Protein AF-A0A816GU59-F1 (afdb_monomer)

Radius of gyration: 26.4 Å; Cα contacts (8 Å, |Δi|>4): 309; chains: 1; bounding box: 48×64×84 Å

Organism: Adineta ricciae (NCBI:txid249248)

pLDDT: mean 78.31, std 25.57, range [25.22, 98.75]

Structure (mmCIF, N/CA/C/O backbone):
data_AF-A0A816GU59-F1
#
_entry.id   AF-A0A816GU59-F1
#
loop_
_atom_site.group_PDB
_atom_site.id
_atom_site.type_symbol
_atom_site.label_atom_id
_atom_site.label_alt_id
_atom_site.label_comp_id
_atom_site.label_asym_id
_atom_site.label_entity_id
_atom_site.label_seq_id
_atom_site.pdbx_PDB_ins_code
_atom_site.Cartn_x
_atom_site.Cartn_y
_atom_site.Cartn_z
_atom_site.occupancy
_atom_site.B_iso_or_equiv
_atom_site.auth_seq_id
_atom_site.auth_comp_id
_atom_site.auth_asym_id
_atom_site.auth_atom_id
_atom_site.pdbx_PDB_model_num
ATOM 1 N N . MET A 1 1 ? -8.719 -20.274 3.402 1.00 58.97 1 MET A N 1
ATOM 2 C CA . MET A 1 1 ? -9.012 -18.895 3.843 1.00 58.97 1 MET A CA 1
ATOM 3 C C . MET A 1 1 ? -8.456 -17.976 2.769 1.00 58.97 1 MET A C 1
ATOM 5 O O . MET A 1 1 ? -7.306 -18.178 2.396 1.00 58.97 1 MET A O 1
ATOM 9 N N . VAL A 1 2 ? -9.263 -17.084 2.196 1.00 72.81 2 VAL A N 1
ATOM 10 C CA . VAL A 1 2 ? -8.775 -16.131 1.183 1.00 72.81 2 VAL A CA 1
ATOM 11 C C . VAL A 1 2 ? -7.938 -15.077 1.906 1.00 72.81 2 VAL A C 1
ATOM 13 O O . VAL A 1 2 ? -8.382 -14.544 2.920 1.00 72.81 2 VAL A O 1
ATOM 16 N N . LYS A 1 3 ? -6.714 -14.825 1.438 1.00 92.00 3 LYS A N 1
ATOM 17 C CA . LYS A 1 3 ? -5.866 -13.754 1.974 1.00 92.00 3 LYS A CA 1
ATOM 18 C C . LYS A 1 3 ? -6.385 -12.418 1.450 1.00 92.00 3 LYS A C 1
ATOM 20 O O . LYS A 1 3 ? -6.606 -12.307 0.249 1.00 92.00 3 LYS A O 1
ATOM 25 N N . LEU A 1 4 ? -6.553 -11.429 2.325 1.00 96.56 4 LEU A N 1
ATOM 26 C CA . LEU A 1 4 ? -7.062 -10.100 1.984 1.00 96.56 4 LEU A CA 1
ATOM 27 C C . LEU A 1 4 ? -6.080 -9.021 2.447 1.00 96.56 4 LEU A C 1
ATOM 29 O O . LEU A 1 4 ? -5.614 -9.049 3.586 1.00 96.56 4 LEU A O 1
ATOM 33 N N . ILE A 1 5 ? -5.798 -8.058 1.574 1.00 98.31 5 ILE A N 1
ATOM 34 C CA . ILE A 1 5 ? -5.047 -6.843 1.897 1.00 98.31 5 ILE A CA 1
ATOM 35 C C . ILE A 1 5 ? -5.851 -5.626 1.438 1.00 98.31 5 ILE A C 1
ATOM 37 O O . ILE A 1 5 ? -6.299 -5.554 0.292 1.00 98.31 5 ILE A O 1
ATOM 41 N N . TYR A 1 6 ? -6.005 -4.637 2.319 1.00 98.69 6 TYR A N 1
ATOM 42 C CA . TYR A 1 6 ? -6.569 -3.349 1.935 1.00 98.69 6 TYR A CA 1
ATOM 43 C C . TYR A 1 6 ? -5.491 -2.434 1.358 1.00 98.69 6 TYR A C 1
ATOM 45 O O . TYR A 1 6 ? -4.307 -2.540 1.680 1.00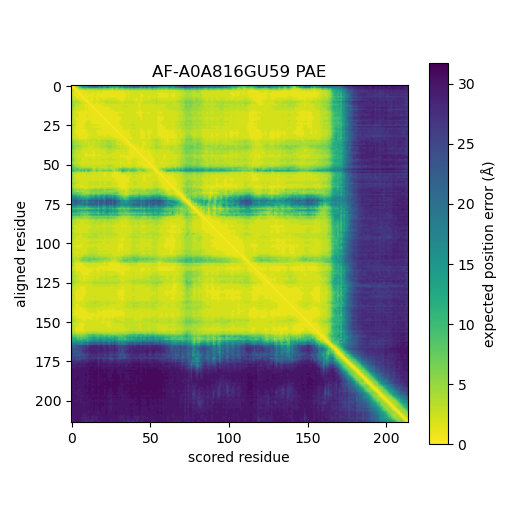 98.69 6 TYR A O 1
ATOM 53 N N . THR A 1 7 ? -5.892 -1.454 0.559 1.00 98.75 7 THR A N 1
ATOM 54 C CA . THR A 1 7 ? -5.028 -0.311 0.241 1.00 98.75 7 THR A CA 1
ATOM 55 C C . THR A 1 7 ? -5.782 0.992 0.445 1.00 98.75 7 THR A C 1
ATOM 57 O O . THR A 1 7 ? -7.000 1.034 0.288 1.00 98.75 7 THR A O 1
ATOM 60 N N . ILE A 1 8 ? -5.067 2.065 0.766 1.00 98.56 8 ILE A N 1
ATOM 61 C CA . ILE A 1 8 ? -5.658 3.389 0.963 1.00 98.56 8 ILE A CA 1
ATOM 62 C C . ILE A 1 8 ? -4.705 4.478 0.481 1.00 98.56 8 ILE A C 1
ATOM 64 O O . ILE A 1 8 ? -3.483 4.360 0.571 1.00 98.56 8 ILE A O 1
ATOM 68 N N . GLY A 1 9 ? -5.280 5.542 -0.059 1.00 98.06 9 GLY A N 1
ATOM 69 C CA . GLY A 1 9 ? -4.575 6.768 -0.382 1.00 98.06 9 GLY A CA 1
ATOM 70 C C . GLY A 1 9 ? -4.959 7.814 0.641 1.00 98.06 9 GLY A C 1
ATOM 71 O O . GLY A 1 9 ? -6.143 8.118 0.759 1.00 98.06 9 GLY A O 1
ATOM 72 N N . HIS A 1 10 ? -4.008 8.379 1.384 1.00 96.56 10 HIS A N 1
ATOM 73 C CA . HIS A 1 10 ? -4.375 9.386 2.382 1.00 96.56 10 HIS A CA 1
ATOM 74 C C . HIS A 1 10 ? -4.923 10.671 1.735 1.00 96.56 10 HIS A C 1
ATOM 76 O O . HIS A 1 10 ? -5.684 11.399 2.369 1.00 96.56 10 HIS A O 1
ATOM 82 N N . SER A 1 11 ? -4.572 10.935 0.465 1.00 95.25 11 SER A N 1
ATOM 83 C CA . SER A 1 11 ? -5.112 12.030 -0.345 1.00 95.25 11 SER A CA 1
ATOM 84 C C . SER A 1 11 ? -5.096 13.351 0.443 1.00 95.25 11 SER A C 1
ATOM 86 O O . SER A 1 11 ? -4.087 13.695 1.070 1.00 95.25 11 SER A O 1
ATOM 88 N N . SER A 1 12 ? -6.215 14.069 0.437 1.00 95.62 12 SER A N 1
ATOM 89 C CA . SER A 1 12 ? -6.489 15.263 1.229 1.00 95.62 12 SER A CA 1
ATOM 90 C C . SER A 1 12 ? -7.390 14.997 2.440 1.00 95.62 12 SER A C 1
ATOM 92 O O . SER A 1 12 ? -8.029 15.936 2.911 1.00 95.62 12 SER A O 1
ATOM 94 N N . HIS A 1 13 ? -7.496 13.755 2.927 1.00 96.56 13 HIS A N 1
ATOM 95 C CA . HIS A 1 13 ? -8.257 13.484 4.148 1.00 96.56 13 HIS A CA 1
ATOM 96 C C . HIS A 1 13 ? -7.682 14.275 5.323 1.00 96.56 13 HIS A C 1
ATOM 98 O O . HIS A 1 13 ? -6.463 14.394 5.467 1.00 96.56 13 HIS A O 1
ATOM 104 N N . ASP A 1 14 ? -8.546 14.780 6.197 1.00 96.44 14 ASP A N 1
ATOM 105 C CA . ASP A 1 14 ? -8.125 15.099 7.555 1.00 96.44 14 ASP A CA 1
ATOM 106 C C . ASP A 1 14 ? -7.834 13.802 8.342 1.00 96.44 14 ASP A C 1
ATOM 108 O O . ASP A 1 14 ? -8.119 12.681 7.902 1.00 96.44 14 ASP A O 1
ATOM 112 N N . PHE A 1 15 ? -7.214 13.946 9.512 1.00 95.75 15 PHE A N 1
ATOM 113 C CA . PHE A 1 15 ? -6.791 12.797 10.310 1.00 95.75 15 PHE A CA 1
ATOM 114 C C . PHE A 1 15 ? -7.966 12.010 10.919 1.00 95.75 15 PHE A C 1
ATOM 116 O O . PHE A 1 15 ? -7.859 10.793 11.078 1.00 95.75 15 PHE A O 1
ATOM 123 N N . GLU A 1 16 ? -9.076 12.670 11.253 1.00 96.25 16 GLU A N 1
ATOM 124 C CA . GLU A 1 16 ? -10.238 12.051 11.905 1.00 96.25 16 GLU A CA 1
ATOM 125 C C . GLU A 1 16 ? -11.023 11.191 10.916 1.00 96.25 16 GLU A C 1
ATOM 127 O O . GLU A 1 16 ? -11.342 10.034 11.207 1.00 96.25 16 GLU A O 1
ATOM 132 N N . THR A 1 17 ? -11.245 11.718 9.712 1.00 97.00 17 THR A N 1
ATOM 133 C CA . THR A 1 17 ? -11.829 11.000 8.582 1.00 97.00 17 THR A CA 1
ATOM 134 C C . THR A 1 17 ? -10.978 9.783 8.245 1.00 97.00 17 THR A C 1
ATOM 136 O O . THR A 1 17 ? -11.492 8.666 8.222 1.00 97.00 17 THR A O 1
ATOM 139 N N . PHE A 1 18 ? -9.663 9.958 8.068 1.00 97.50 18 PHE A N 1
ATOM 140 C CA . PHE A 1 18 ? -8.758 8.843 7.782 1.00 97.50 18 PHE A CA 1
ATOM 141 C C . PHE A 1 18 ? -8.798 7.768 8.878 1.00 97.50 18 PHE A C 1
ATOM 143 O O . PHE A 1 18 ? -8.961 6.587 8.580 1.00 97.50 18 PHE A O 1
ATOM 150 N N . SER A 1 19 ? -8.731 8.168 10.150 1.00 96.94 19 SER A N 1
ATOM 151 C CA . SER A 1 19 ? -8.805 7.235 11.284 1.00 96.94 19 SER A CA 1
ATOM 152 C C . SER A 1 19 ? -10.142 6.492 11.338 1.00 96.94 19 SER A C 1
ATOM 154 O O . SER A 1 19 ? -10.179 5.301 11.649 1.00 96.94 19 SER A O 1
ATOM 156 N N . SER A 1 20 ? -11.241 7.166 10.993 1.00 97.31 20 SER A N 1
ATOM 157 C CA . SER A 1 20 ? -12.573 6.559 10.925 1.00 97.31 20 SER A CA 1
AT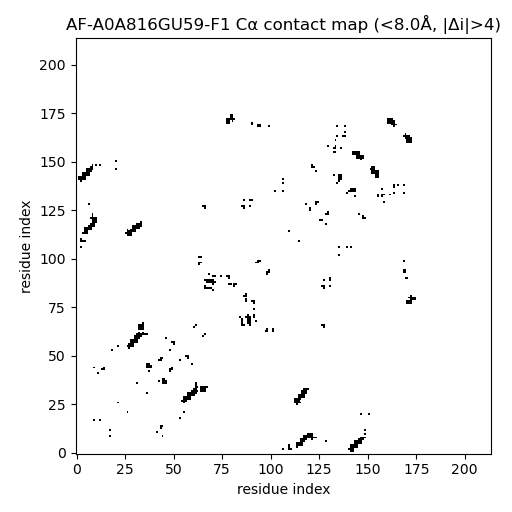OM 158 C C . SER A 1 20 ? -12.675 5.525 9.804 1.00 97.31 20 SER A C 1
ATOM 160 O O . SER A 1 20 ? -13.286 4.477 10.005 1.00 97.31 20 SER A O 1
ATOM 162 N N . LEU A 1 21 ? -12.035 5.770 8.654 1.00 98.00 21 LEU A N 1
ATOM 163 C CA . LEU A 1 21 ? -11.941 4.786 7.571 1.00 98.00 21 LEU A CA 1
ATOM 164 C C . LEU A 1 21 ? -11.165 3.544 8.010 1.00 98.00 21 LEU A C 1
ATOM 166 O O . LEU A 1 21 ? -11.637 2.431 7.803 1.00 98.00 21 LEU A O 1
ATOM 170 N N . LEU A 1 22 ? -10.015 3.719 8.666 1.00 97.94 22 LEU A N 1
ATOM 171 C CA . LEU A 1 22 ? -9.235 2.588 9.178 1.00 97.94 22 LEU A CA 1
ATOM 172 C C . LEU A 1 22 ? -10.025 1.767 10.199 1.00 97.94 22 LEU A C 1
ATOM 174 O O . LEU A 1 22 ? -10.025 0.541 10.135 1.00 97.94 22 LEU A O 1
ATOM 178 N N . LYS A 1 23 ? -10.755 2.437 11.096 1.00 97.62 23 LYS A N 1
ATOM 179 C CA . LYS A 1 23 ? -11.618 1.773 12.076 1.00 97.62 23 LYS A CA 1
ATOM 180 C C . LYS A 1 23 ? -12.779 1.024 11.420 1.00 97.62 23 LYS A C 1
ATOM 182 O O . LYS A 1 23 ? -13.110 -0.065 11.859 1.00 97.62 23 LYS A O 1
ATOM 187 N N . ARG A 1 24 ? -13.398 1.588 10.378 1.00 97.81 24 ARG A N 1
ATOM 188 C CA . ARG A 1 24 ? -14.530 0.970 9.665 1.00 97.81 24 ARG A CA 1
ATOM 189 C C . ARG A 1 24 ? -14.186 -0.396 9.064 1.00 97.81 24 ARG A C 1
ATOM 191 O O . ARG A 1 24 ? -15.075 -1.231 8.949 1.00 97.81 24 ARG A O 1
ATOM 198 N N . TYR A 1 25 ? -12.934 -0.586 8.661 1.00 97.69 25 TYR A N 1
ATOM 199 C CA . TYR A 1 25 ? -12.439 -1.828 8.064 1.00 97.69 25 TYR A CA 1
ATOM 200 C C . TYR A 1 25 ? -11.574 -2.644 9.029 1.00 97.69 25 TYR A C 1
ATOM 202 O O . TYR A 1 25 ? -10.834 -3.514 8.577 1.00 97.69 25 TYR A O 1
ATOM 210 N N . ASP A 1 26 ? -11.642 -2.340 10.331 1.00 97.06 26 ASP A N 1
ATOM 211 C CA . ASP A 1 26 ? -10.898 -3.019 11.396 1.00 97.06 26 ASP A CA 1
ATOM 212 C C . ASP A 1 26 ? -9.398 -3.150 11.087 1.00 97.06 26 ASP A C 1
ATOM 214 O O . ASP A 1 26 ? -8.780 -4.182 11.337 1.00 97.06 26 ASP A O 1
ATOM 218 N N . ILE A 1 27 ? -8.800 -2.107 10.502 1.00 97.94 27 ILE A N 1
ATOM 219 C CA . ILE A 1 27 ? -7.376 -2.105 10.167 1.00 97.94 27 ILE A CA 1
ATOM 220 C C . ILE A 1 27 ? -6.552 -2.096 11.457 1.00 97.94 27 ILE A C 1
ATOM 222 O O . ILE A 1 27 ? -6.634 -1.169 12.261 1.00 97.94 27 ILE A O 1
ATOM 226 N N . GLU A 1 28 ? -5.683 -3.089 11.610 1.00 97.56 28 GLU A N 1
ATOM 227 C CA . GLU A 1 28 ? -4.793 -3.265 12.763 1.00 97.56 28 GLU A CA 1
ATOM 228 C C . GLU A 1 28 ? -3.346 -2.859 12.454 1.00 97.56 28 GLU A C 1
ATOM 230 O O . GLU A 1 28 ? -2.559 -2.591 13.368 1.00 97.56 28 GLU A O 1
ATOM 235 N N . LEU A 1 29 ? -2.976 -2.835 11.168 1.00 97.44 29 LEU A N 1
ATOM 236 C CA . LEU A 1 29 ? -1.624 -2.535 10.702 1.00 97.44 29 LEU A CA 1
ATOM 237 C C . LEU A 1 29 ? -1.635 -1.668 9.437 1.00 97.44 29 LEU A C 1
ATOM 239 O O . LEU A 1 29 ? -2.151 -2.060 8.392 1.00 97.44 29 LEU A O 1
ATOM 243 N N . ILE A 1 30 ? -0.989 -0.510 9.516 1.00 98.19 30 ILE A N 1
ATOM 244 C CA . ILE A 1 30 ? -0.663 0.337 8.372 1.00 98.19 30 ILE A CA 1
ATOM 245 C C . ILE A 1 30 ? 0.740 -0.008 7.901 1.00 98.19 30 ILE A C 1
ATOM 247 O O . ILE A 1 30 ? 1.709 0.128 8.650 1.00 98.19 30 ILE A O 1
ATOM 251 N N . ILE A 1 31 ? 0.847 -0.383 6.633 1.00 98.25 31 ILE A N 1
ATOM 252 C CA . ILE A 1 31 ? 2.111 -0.442 5.915 1.00 98.25 31 ILE A CA 1
ATOM 253 C C . ILE A 1 31 ? 2.222 0.811 5.060 1.00 98.25 31 ILE A C 1
ATOM 255 O O . ILE A 1 31 ? 1.552 0.948 4.035 1.00 98.25 31 ILE A O 1
ATOM 259 N N . ASP A 1 32 ? 3.070 1.742 5.476 1.00 98.19 32 ASP A N 1
ATOM 260 C CA . ASP A 1 32 ? 3.338 2.944 4.704 1.00 98.19 32 ASP A CA 1
ATOM 261 C C . ASP A 1 32 ? 4.330 2.642 3.581 1.00 98.19 32 ASP A C 1
ATOM 263 O O . ASP A 1 32 ? 5.527 2.450 3.814 1.00 98.19 32 ASP A O 1
ATOM 267 N N . ILE A 1 33 ? 3.822 2.618 2.351 1.00 98.25 33 ILE A N 1
ATOM 268 C CA . ILE A 1 33 ? 4.608 2.395 1.137 1.00 98.25 33 ILE A CA 1
ATOM 269 C C . ILE A 1 33 ? 4.988 3.718 0.456 1.00 98.25 33 ILE A C 1
ATOM 271 O O . ILE A 1 33 ? 5.447 3.732 -0.679 1.00 98.25 33 ILE A O 1
ATOM 275 N N . ARG A 1 34 ? 4.854 4.877 1.103 1.00 97.50 34 ARG A N 1
ATOM 276 C CA . ARG A 1 34 ? 5.311 6.145 0.512 1.00 97.50 34 ARG A CA 1
ATOM 277 C C . ARG A 1 34 ? 6.829 6.218 0.546 1.00 97.50 34 ARG A C 1
ATOM 279 O O . ARG A 1 34 ? 7.433 6.211 1.607 1.00 97.50 34 ARG A O 1
ATOM 286 N N . ARG A 1 35 ? 7.474 6.429 -0.605 1.00 95.62 35 ARG A N 1
ATOM 287 C CA . ARG A 1 35 ? 8.932 6.670 -0.655 1.00 95.62 35 ARG A CA 1
ATOM 288 C C . ARG A 1 35 ? 9.358 7.908 0.147 1.00 95.62 35 ARG A C 1
ATOM 290 O O . ARG A 1 35 ? 10.477 7.971 0.642 1.00 95.62 35 ARG A O 1
ATOM 297 N N . SER A 1 36 ? 8.474 8.898 0.266 1.00 95.00 36 SER A N 1
ATOM 298 C CA . SER A 1 36 ? 8.702 10.129 1.027 1.00 95.00 36 SER A CA 1
ATOM 299 C C . SER A 1 36 ? 7.534 10.361 1.992 1.00 95.00 36 SER A C 1
ATOM 301 O O . SER A 1 36 ? 6.566 11.021 1.615 1.00 95.00 36 SER A O 1
ATOM 303 N N . PRO A 1 37 ? 7.592 9.838 3.230 1.00 95.50 37 PRO A N 1
ATOM 304 C CA . PRO A 1 37 ? 6.483 9.885 4.188 1.00 95.50 37 PRO A CA 1
ATOM 305 C C . PRO A 1 37 ? 6.446 11.205 4.986 1.00 95.50 37 PRO A C 1
ATOM 307 O O . PRO A 1 37 ? 6.101 11.231 6.168 1.00 95.50 37 PRO A O 1
ATOM 310 N N . ARG A 1 38 ? 6.869 12.313 4.363 1.00 96.00 38 ARG A N 1
ATOM 311 C CA . ARG A 1 38 ? 6.885 13.659 4.950 1.00 96.00 38 ARG A CA 1
ATOM 312 C C . ARG A 1 38 ? 6.315 14.667 3.957 1.00 96.00 38 ARG A C 1
ATOM 314 O O . ARG A 1 38 ? 6.686 14.667 2.786 1.00 96.00 38 ARG A O 1
ATOM 321 N N . SER A 1 39 ? 5.428 15.529 4.436 1.00 93.88 39 SER A N 1
ATOM 322 C CA . SER A 1 39 ? 4.745 16.565 3.668 1.00 93.88 39 SER A CA 1
ATOM 323 C C . SER A 1 39 ? 4.525 17.803 4.533 1.00 93.88 39 SER A C 1
ATOM 325 O O . SER A 1 39 ? 4.059 17.713 5.667 1.00 93.88 39 SER A O 1
ATOM 327 N N . THR A 1 40 ? 4.828 18.977 3.982 1.00 94.88 40 THR A N 1
ATOM 328 C CA . THR A 1 40 ? 4.462 20.264 4.592 1.00 94.88 40 THR A CA 1
ATOM 329 C C . THR A 1 40 ? 2.976 20.569 4.418 1.00 94.88 40 THR A C 1
ATOM 331 O O . THR A 1 40 ? 2.378 21.194 5.285 1.00 94.88 40 THR A O 1
ATOM 334 N N . ARG A 1 41 ? 2.365 20.093 3.324 1.00 95.19 41 ARG A N 1
ATOM 335 C CA . ARG A 1 41 ? 0.938 20.281 3.018 1.00 95.19 41 ARG A CA 1
ATOM 336 C C . ARG A 1 41 ? 0.030 19.392 3.871 1.00 95.19 41 ARG A C 1
ATOM 338 O O . ARG A 1 41 ? -1.066 19.811 4.219 1.00 95.19 41 ARG A O 1
ATOM 345 N N . TYR A 1 42 ? 0.484 18.181 4.202 1.00 96.12 42 TYR A N 1
ATOM 346 C CA . TYR A 1 42 ? -0.282 17.203 4.983 1.00 96.12 42 TYR A CA 1
ATOM 347 C C . TYR A 1 42 ? 0.522 16.685 6.188 1.00 96.12 42 TYR A C 1
ATOM 349 O O . TYR A 1 42 ? 0.866 15.502 6.247 1.00 96.12 42 TYR A O 1
ATOM 357 N N . PRO A 1 43 ? 0.853 17.560 7.156 1.00 95.88 43 PRO A N 1
ATOM 358 C CA . PRO A 1 43 ? 1.750 17.222 8.260 1.00 95.88 43 PRO A CA 1
ATOM 359 C C . PRO A 1 43 ? 1.173 16.174 9.224 1.00 95.88 43 PRO A C 1
ATOM 361 O O . PRO A 1 43 ? 1.923 15.527 9.952 1.00 95.88 43 PRO A O 1
ATOM 364 N N . HIS A 1 44 ? -0.149 15.970 9.238 1.00 95.31 44 HIS A N 1
ATOM 365 C CA . HIS A 1 44 ? -0.806 14.891 9.988 1.00 95.31 44 HIS A CA 1
ATOM 366 C C . HIS A 1 44 ? -0.490 13.490 9.475 1.00 95.31 44 HIS A C 1
ATOM 368 O O . HIS A 1 44 ? -0.581 12.547 10.253 1.00 95.31 44 HIS A O 1
ATOM 374 N N . PHE A 1 45 ? -0.055 13.363 8.223 1.00 96.94 45 PHE A N 1
ATOM 375 C CA . PHE A 1 45 ? 0.424 12.104 7.658 1.00 96.94 45 PHE A CA 1
ATOM 376 C C . PHE A 1 45 ? 1.951 11.995 7.668 1.00 96.94 45 PHE A C 1
ATOM 378 O O . PHE A 1 45 ? 2.493 11.138 6.974 1.00 96.94 45 PHE A O 1
ATOM 385 N N . ASN A 1 46 ? 2.676 12.843 8.402 1.00 97.38 46 ASN A N 1
ATOM 386 C CA . ASN A 1 46 ? 4.115 12.647 8.570 1.00 97.38 46 ASN A CA 1
ATOM 387 C C . ASN A 1 46 ? 4.379 11.404 9.420 1.00 97.38 46 ASN A C 1
ATOM 389 O O . ASN A 1 46 ? 3.686 11.190 10.413 1.00 97.38 46 ASN A O 1
ATOM 393 N N . ILE A 1 47 ? 5.403 10.634 9.050 1.00 96.38 47 ILE A N 1
ATOM 394 C CA . ILE A 1 47 ? 5.797 9.392 9.734 1.00 96.38 47 ILE A CA 1
ATOM 395 C C . ILE A 1 47 ? 5.824 9.523 11.266 1.00 96.38 47 ILE A C 1
ATOM 397 O O . ILE A 1 47 ? 5.097 8.793 11.927 1.00 96.38 47 ILE A O 1
ATOM 401 N N . ASP A 1 48 ? 6.520 10.524 11.823 1.00 95.25 48 ASP A N 1
ATOM 402 C CA . ASP A 1 48 ? 6.630 10.695 13.286 1.00 95.25 48 ASP A CA 1
ATOM 403 C C . ASP A 1 48 ? 5.266 10.906 13.962 1.00 95.25 48 ASP A C 1
ATOM 405 O O . ASP A 1 48 ? 5.065 10.554 15.124 1.00 95.25 48 ASP A O 1
ATOM 409 N N . ARG A 1 49 ? 4.319 11.531 13.250 1.00 95.12 49 ARG A N 1
ATOM 410 C CA . ARG A 1 49 ? 2.972 11.758 13.769 1.00 95.12 49 ARG A CA 1
ATOM 411 C C . ARG A 1 49 ? 2.141 10.488 13.664 1.00 95.12 49 ARG A C 1
ATOM 413 O O . ARG A 1 49 ? 1.518 10.126 14.652 1.00 95.12 49 ARG A O 1
ATOM 420 N N . LEU A 1 50 ? 2.182 9.794 12.528 1.00 95.12 50 LEU A N 1
ATOM 421 C CA . LEU A 1 50 ? 1.479 8.522 12.350 1.00 95.12 50 LEU A CA 1
ATOM 422 C C . LEU A 1 50 ? 1.930 7.469 13.364 1.00 95.12 50 LEU A C 1
ATOM 424 O O . LEU A 1 50 ? 1.080 6.872 14.015 1.00 95.12 50 LEU A O 1
ATOM 428 N N . GLU A 1 51 ? 3.234 7.316 13.578 1.00 93.88 51 GLU A N 1
ATOM 429 C CA . GLU A 1 51 ? 3.787 6.397 14.584 1.00 93.88 51 GLU A CA 1
ATOM 430 C C . GLU A 1 51 ? 3.297 6.697 16.005 1.00 93.88 51 GLU A C 1
ATOM 432 O O . GLU A 1 51 ? 3.147 5.788 16.817 1.00 93.88 51 GLU A O 1
ATOM 437 N N . ARG A 1 52 ? 3.036 7.972 16.316 1.00 93.00 52 ARG A N 1
ATOM 438 C CA . ARG A 1 52 ? 2.608 8.409 17.650 1.00 93.00 52 ARG A CA 1
ATOM 439 C C . ARG A 1 52 ? 1.100 8.419 17.855 1.00 93.00 52 ARG A C 1
ATOM 441 O O . ARG A 1 52 ? 0.660 8.259 18.990 1.00 93.00 52 ARG A O 1
ATOM 448 N N . THR A 1 53 ? 0.321 8.734 16.821 1.00 90.31 53 THR A N 1
ATOM 449 C CA . THR A 1 53 ? -1.106 9.063 16.972 1.00 90.31 53 THR A CA 1
ATOM 450 C C . THR A 1 53 ? -2.043 8.067 16.314 1.00 90.31 53 THR A C 1
ATOM 452 O O . THR A 1 53 ? -3.245 8.144 16.558 1.00 90.31 53 THR A O 1
ATOM 455 N N . CYS A 1 54 ? -1.550 7.170 15.458 1.00 86.31 54 CYS A N 1
ATOM 456 C CA . CYS A 1 54 ? -2.407 6.160 14.854 1.00 86.31 54 CYS A CA 1
ATOM 457 C C . CYS A 1 54 ? -2.685 5.026 15.849 1.00 86.31 54 CYS A C 1
ATOM 459 O O . CYS A 1 54 ? -1.787 4.574 16.553 1.00 86.31 54 CYS A O 1
ATOM 461 N N . LEU A 1 55 ? -3.945 4.591 15.921 1.00 87.19 55 LEU A N 1
ATOM 462 C CA . LEU A 1 55 ? -4.354 3.458 16.756 1.00 87.19 55 LEU A CA 1
ATOM 463 C C . LEU A 1 55 ? -3.956 2.100 16.148 1.00 87.19 55 LEU A C 1
ATOM 465 O O . LEU A 1 55 ? -3.553 1.220 16.908 1.00 87.19 55 LEU A O 1
ATOM 469 N N . PRO A 1 56 ? -4.006 1.906 14.814 1.00 94.50 56 PRO A N 1
ATOM 470 C CA . PRO A 1 56 ? -3.350 0.772 14.179 1.00 94.50 56 PRO A CA 1
ATOM 471 C C . PRO A 1 56 ? -1.836 0.849 14.364 1.00 94.50 56 PRO A C 1
ATOM 473 O O . PRO A 1 56 ? -1.246 1.934 14.369 1.00 94.50 56 PRO A O 1
ATOM 476 N N . ARG A 1 57 ? -1.187 -0.316 14.433 1.00 95.94 57 ARG A N 1
ATOM 477 C CA . ARG A 1 57 ? 0.274 -0.387 14.357 1.00 95.94 57 ARG A CA 1
ATOM 478 C C . ARG A 1 57 ? 0.732 0.228 13.041 1.00 95.94 57 ARG A C 1
ATOM 480 O O . ARG A 1 57 ? 0.057 0.108 12.022 1.00 95.94 57 ARG A O 1
ATOM 487 N N . TYR A 1 58 ? 1.901 0.843 13.052 1.00 96.81 58 TYR A N 1
ATOM 488 C CA . TYR A 1 58 ? 2.471 1.477 11.876 1.00 96.81 58 TYR A CA 1
ATOM 489 C C . TYR A 1 58 ? 3.814 0.832 11.536 1.00 96.81 58 TYR A C 1
ATOM 491 O O . TYR A 1 58 ? 4.649 0.615 12.414 1.00 96.81 58 TYR A O 1
ATOM 499 N N . SER A 1 59 ? 4.025 0.528 10.257 1.00 96.25 59 SER A N 1
ATOM 500 C CA . SER A 1 59 ? 5.297 0.056 9.720 1.00 96.25 59 SER A CA 1
ATOM 501 C C . SER A 1 59 ? 5.635 0.825 8.453 1.00 96.25 59 SER A C 1
ATOM 503 O O . SER A 1 59 ? 4.856 0.862 7.500 1.00 96.25 59 SER A O 1
ATOM 505 N N . PHE A 1 60 ? 6.818 1.427 8.427 1.00 97.56 60 PHE A N 1
ATOM 506 C CA . PHE A 1 60 ? 7.331 2.079 7.235 1.00 97.56 60 PHE A CA 1
ATOM 507 C C . PHE A 1 60 ? 8.035 1.069 6.324 1.00 97.56 60 PHE A C 1
ATOM 509 O O . PHE A 1 60 ? 9.011 0.440 6.722 1.00 97.56 60 PHE A O 1
ATOM 516 N N . GLN A 1 61 ? 7.558 0.946 5.085 1.00 97.81 61 GLN A N 1
ATOM 517 C CA . GLN A 1 61 ? 8.133 0.086 4.041 1.00 97.81 61 GLN A CA 1
ATOM 518 C C . GLN A 1 61 ? 8.436 0.854 2.749 1.00 97.81 61 GLN A C 1
ATOM 520 O O . GLN A 1 61 ? 8.804 0.261 1.733 1.00 97.81 61 GLN A O 1
ATOM 525 N N . GLY A 1 62 ? 8.331 2.185 2.766 1.00 96.75 62 GLY A N 1
ATOM 526 C CA . GLY A 1 62 ? 8.590 3.043 1.610 1.00 96.75 62 GLY A CA 1
ATOM 527 C C . GLY A 1 62 ? 10.004 2.913 1.043 1.00 96.75 62 GLY A C 1
ATOM 528 O O . GLY A 1 62 ? 10.230 3.224 -0.133 1.00 96.75 62 GLY A O 1
ATOM 529 N N . ASP A 1 63 ? 10.956 2.400 1.830 1.00 96.38 63 ASP A N 1
ATOM 530 C CA . ASP A 1 63 ? 12.305 2.167 1.336 1.00 96.38 63 ASP A CA 1
ATOM 531 C C . ASP A 1 63 ? 12.365 1.099 0.245 1.00 96.38 63 ASP A C 1
ATOM 533 O O . ASP A 1 63 ? 12.949 1.315 -0.826 1.00 96.38 63 ASP A O 1
ATOM 537 N N . ILE A 1 64 ? 11.666 -0.008 0.467 1.00 97.19 64 ILE A N 1
ATOM 538 C CA . ILE A 1 64 ? 11.655 -1.159 -0.433 1.00 97.19 64 ILE A CA 1
ATOM 539 C C . ILE A 1 64 ? 10.424 -1.113 -1.334 1.00 97.19 64 ILE A C 1
ATOM 541 O O . ILE A 1 64 ? 10.565 -1.187 -2.549 1.00 97.19 64 ILE A O 1
ATOM 545 N N . LEU A 1 65 ? 9.238 -0.902 -0.771 1.00 97.44 65 LEU A N 1
ATOM 546 C CA . LEU A 1 65 ? 7.966 -1.014 -1.486 1.00 97.44 65 LEU A CA 1
ATOM 547 C C . LEU A 1 65 ? 7.478 0.296 -2.105 1.00 97.44 65 LEU A C 1
ATOM 549 O O . LEU A 1 65 ? 6.501 0.287 -2.850 1.00 97.44 65 LEU A O 1
ATOM 553 N N . GLY A 1 66 ? 8.142 1.423 -1.834 1.00 95.00 66 GLY A N 1
ATOM 554 C CA . GLY A 1 66 ? 7.631 2.714 -2.282 1.00 95.00 66 GLY A CA 1
ATOM 555 C C . GLY A 1 66 ? 7.868 3.069 -3.739 1.00 95.00 66 GLY A C 1
ATOM 556 O O . GLY A 1 66 ? 8.812 2.583 -4.363 1.00 95.00 66 GLY A O 1
ATOM 557 N N . GLY A 1 67 ? 6.992 3.930 -4.266 1.00 90.94 67 GLY A N 1
ATOM 558 C CA . GLY A 1 67 ? 7.056 4.475 -5.626 1.00 90.94 67 GLY A CA 1
ATOM 559 C C . GLY A 1 67 ? 8.202 5.471 -5.862 1.00 90.94 67 GLY A C 1
ATOM 560 O O . GLY A 1 67 ? 9.196 5.487 -5.133 1.00 90.94 67 GLY A O 1
ATOM 561 N N . ARG A 1 68 ? 8.049 6.332 -6.883 1.00 88.62 68 ARG A N 1
ATOM 562 C CA . ARG A 1 68 ? 9.024 7.383 -7.262 1.00 88.62 68 ARG A CA 1
ATOM 563 C C . ARG A 1 68 ? 10.436 6.823 -7.460 1.00 88.62 68 ARG A C 1
ATOM 565 O O . ARG A 1 68 ? 11.414 7.283 -6.860 1.00 88.62 68 ARG A O 1
ATOM 572 N N . ARG A 1 69 ? 10.523 5.758 -8.256 1.00 91.31 69 ARG A N 1
ATOM 573 C CA . ARG A 1 69 ? 11.777 5.075 -8.587 1.00 91.31 69 ARG A CA 1
ATOM 574 C C . ARG A 1 69 ? 12.429 5.731 -9.797 1.00 91.31 69 ARG A C 1
ATOM 576 O O . ARG A 1 69 ? 11.812 6.503 -10.518 1.00 91.31 69 ARG A O 1
ATOM 583 N N . ARG A 1 70 ? 13.712 5.441 -10.004 1.00 84.50 70 ARG A N 1
ATOM 584 C CA . ARG A 1 70 ? 14.449 5.885 -11.192 1.00 84.50 70 ARG A CA 1
ATOM 585 C C . ARG A 1 70 ? 14.578 4.711 -12.149 1.00 84.50 70 ARG A C 1
ATOM 587 O O . ARG A 1 70 ? 14.983 3.635 -11.710 1.00 84.50 70 ARG A O 1
ATOM 594 N N . ARG A 1 71 ? 14.278 4.944 -13.431 1.00 75.94 71 ARG A N 1
ATOM 595 C CA . ARG A 1 71 ? 14.463 3.953 -14.501 1.00 75.94 71 ARG A CA 1
ATOM 596 C C . ARG A 1 71 ? 15.871 3.371 -14.475 1.00 75.94 71 ARG A C 1
ATOM 598 O O . ARG A 1 71 ? 16.849 4.095 -14.244 1.00 75.94 71 ARG A O 1
ATOM 605 N N . ARG A 1 72 ? 15.982 2.075 -14.764 1.00 69.38 72 ARG A N 1
ATOM 606 C CA . ARG A 1 72 ? 17.274 1.388 -14.850 1.00 69.38 72 ARG A CA 1
ATOM 607 C C . ARG A 1 72 ? 17.527 0.960 -16.286 1.00 69.38 72 ARG A C 1
ATOM 609 O O . ARG A 1 72 ? 16.985 -0.030 -16.748 1.00 69.38 72 ARG A O 1
ATOM 616 N N . LYS A 1 73 ? 18.474 1.631 -16.948 1.00 64.50 73 LYS A N 1
ATOM 617 C CA . LYS A 1 73 ? 18.918 1.283 -18.314 1.00 64.50 73 LYS A CA 1
ATOM 618 C C . LYS A 1 73 ? 19.391 -0.174 -18.468 1.00 64.50 73 LYS A C 1
ATOM 620 O O . LYS A 1 73 ? 19.491 -0.666 -19.580 1.00 64.50 73 LYS A O 1
ATOM 625 N N . SER A 1 74 ? 19.717 -0.853 -17.366 1.00 59.59 74 SER A N 1
ATOM 626 C CA . SER A 1 74 ? 20.230 -2.225 -17.359 1.00 59.59 74 SER A CA 1
ATOM 627 C C . SER A 1 74 ? 19.179 -3.309 -17.625 1.00 59.59 74 SER A C 1
ATOM 629 O O . SER A 1 74 ? 19.566 -4.469 -17.705 1.00 59.59 74 SER A O 1
ATOM 631 N N . LEU A 1 75 ? 17.884 -2.978 -17.690 1.00 61.38 75 LEU A N 1
ATOM 632 C CA . LEU A 1 75 ? 16.808 -3.957 -17.914 1.00 61.38 75 LEU A CA 1
ATOM 633 C C . LEU A 1 75 ? 16.346 -4.047 -19.381 1.00 61.38 75 LEU A C 1
ATOM 635 O O . LEU A 1 75 ? 15.465 -4.849 -19.678 1.00 61.38 75 LEU A O 1
ATOM 639 N N . GLY A 1 76 ? 16.987 -3.308 -20.296 1.00 63.91 76 GLY A N 1
ATOM 640 C CA . GLY A 1 76 ? 16.604 -3.288 -21.711 1.00 63.91 76 GLY A CA 1
ATOM 641 C C . GLY A 1 76 ? 15.169 -2.793 -21.892 1.00 63.91 76 GLY A C 1
ATOM 642 O O . GLY A 1 76 ? 14.741 -1.913 -21.150 1.00 63.91 76 GLY A O 1
ATOM 643 N N . ASP A 1 77 ? 14.441 -3.403 -22.826 1.00 68.56 77 ASP A N 1
ATOM 644 C CA . ASP A 1 77 ? 13.070 -3.016 -23.201 1.00 68.56 77 ASP A CA 1
ATOM 645 C C . ASP A 1 77 ? 11.993 -3.653 -22.286 1.00 68.56 77 ASP A C 1
ATOM 647 O O . ASP A 1 77 ? 10.796 -3.669 -22.592 1.00 68.56 77 ASP A O 1
ATOM 651 N N . LEU A 1 78 ? 12.401 -4.239 -21.151 1.00 70.31 78 LEU A N 1
ATOM 652 C CA . LEU A 1 78 ? 11.475 -4.814 -20.174 1.00 70.31 78 LEU A CA 1
ATOM 653 C C . LEU A 1 78 ? 10.578 -3.701 -19.606 1.00 70.31 78 LEU A C 1
ATOM 655 O O . LEU A 1 78 ? 11.071 -2.662 -19.186 1.00 70.31 78 LEU A O 1
ATOM 659 N N . ASN A 1 79 ? 9.263 -3.935 -19.551 1.00 73.75 79 ASN A N 1
ATOM 660 C CA . ASN A 1 79 ? 8.247 -2.963 -19.120 1.00 73.75 79 ASN A CA 1
ATOM 661 C C . ASN A 1 79 ? 8.044 -1.738 -20.046 1.00 73.75 79 ASN A C 1
ATOM 663 O O . ASN A 1 79 ? 7.313 -0.823 -19.661 1.00 73.75 79 ASN A O 1
ATOM 667 N N . ASP A 1 80 ? 8.614 -1.682 -21.258 1.00 73.44 80 ASP A N 1
ATOM 668 C CA . ASP A 1 80 ? 8.444 -0.525 -22.167 1.00 73.44 80 ASP A CA 1
ATOM 669 C C . ASP A 1 80 ? 6.994 -0.277 -22.614 1.00 73.44 80 ASP A C 1
ATOM 671 O O . ASP A 1 80 ? 6.641 0.842 -22.985 1.00 73.44 80 ASP A O 1
ATOM 675 N N . GLY A 1 81 ? 6.116 -1.279 -22.515 1.00 69.19 81 GLY A N 1
ATOM 676 C CA . GLY A 1 81 ? 4.681 -1.081 -22.721 1.00 69.19 81 GLY A CA 1
ATOM 677 C C . GLY A 1 81 ? 3.988 -0.242 -21.632 1.00 69.19 81 GLY A C 1
ATOM 678 O O . GLY A 1 81 ? 2.849 0.180 -21.830 1.00 69.19 81 GLY A O 1
ATOM 679 N N . LEU A 1 82 ? 4.656 0.048 -20.504 1.00 76.25 82 LEU A N 1
ATOM 680 C CA . LEU A 1 82 ? 4.224 1.073 -19.550 1.00 76.25 82 LEU A CA 1
ATOM 681 C C . LEU A 1 82 ? 4.665 2.454 -20.049 1.00 76.25 82 LEU A C 1
ATOM 683 O O . LEU A 1 82 ? 5.828 2.841 -19.918 1.00 76.25 82 LEU A O 1
ATOM 687 N N . ILE A 1 83 ? 3.705 3.204 -20.593 1.00 74.44 83 ILE A N 1
ATOM 688 C CA . ILE A 1 83 ? 3.926 4.562 -21.115 1.00 74.44 83 ILE A CA 1
ATOM 689 C C . ILE A 1 83 ? 4.263 5.540 -19.978 1.00 74.44 83 ILE A C 1
ATOM 691 O O . ILE A 1 83 ? 5.100 6.427 -20.149 1.00 74.44 83 ILE A O 1
ATOM 695 N N . ASP A 1 84 ? 3.643 5.365 -18.807 1.00 86.00 84 ASP A N 1
ATOM 696 C CA . ASP A 1 84 ? 3.935 6.179 -17.629 1.00 86.00 84 ASP A CA 1
ATOM 697 C C . ASP A 1 84 ? 5.332 5.862 -17.072 1.00 86.00 84 ASP A C 1
ATOM 699 O O . ASP A 1 84 ? 5.653 4.721 -16.722 1.00 86.00 84 ASP A O 1
ATOM 703 N N . SER A 1 85 ? 6.179 6.889 -16.984 1.00 85.38 85 SER A N 1
ATOM 704 C CA . SER A 1 85 ? 7.580 6.728 -16.594 1.00 85.38 85 SER A CA 1
ATOM 705 C C . SER A 1 85 ? 7.770 6.323 -15.133 1.00 85.38 85 SER A C 1
ATOM 707 O O . SER A 1 85 ? 8.741 5.625 -14.826 1.00 85.38 85 SER A O 1
ATOM 709 N N . ASP A 1 86 ? 6.876 6.752 -14.239 1.00 87.38 86 ASP A N 1
ATOM 710 C CA . ASP A 1 86 ? 6.963 6.454 -12.809 1.00 87.38 86 ASP A CA 1
ATOM 711 C C . ASP A 1 86 ? 6.534 5.010 -12.535 1.00 87.38 86 ASP A C 1
ATOM 713 O O . ASP A 1 86 ? 7.214 4.298 -11.785 1.00 87.38 86 ASP A O 1
ATOM 717 N N . LEU A 1 87 ? 5.458 4.552 -13.181 1.00 88.69 87 LEU A N 1
ATOM 718 C CA . LEU A 1 87 ? 5.018 3.158 -13.143 1.00 88.69 87 LEU A CA 1
ATOM 719 C C . LEU A 1 87 ? 6.050 2.233 -13.783 1.00 88.69 87 LEU A C 1
ATOM 721 O O . LEU A 1 87 ? 6.374 1.203 -13.196 1.00 88.69 87 LEU A O 1
ATOM 725 N N . HIS A 1 88 ? 6.637 2.614 -14.919 1.00 87.38 88 HIS A N 1
ATOM 726 C CA . HIS A 1 88 ? 7.728 1.847 -15.518 1.00 87.38 88 HIS A CA 1
ATOM 727 C C . HIS A 1 88 ? 8.905 1.716 -14.542 1.00 87.38 88 HIS A C 1
ATOM 729 O O . HIS A 1 88 ? 9.361 0.611 -14.250 1.00 87.38 88 HIS A O 1
ATOM 735 N N . ALA A 1 89 ? 9.406 2.829 -13.998 1.00 90.19 89 ALA A N 1
ATOM 736 C CA . ALA A 1 89 ? 10.535 2.783 -13.071 1.00 90.19 89 ALA A CA 1
ATOM 737 C C . ALA A 1 89 ? 10.223 1.965 -11.804 1.00 90.19 89 ALA A C 1
ATOM 739 O O . ALA A 1 89 ? 11.123 1.376 -11.198 1.00 90.19 89 ALA A O 1
ATOM 740 N N . TYR A 1 90 ? 8.959 1.939 -11.379 1.00 92.31 90 TYR A N 1
ATOM 741 C CA . TYR A 1 90 ? 8.507 1.082 -10.293 1.00 92.31 90 TYR A CA 1
ATOM 742 C C . TYR A 1 90 ? 8.503 -0.400 -10.695 1.00 92.31 90 TYR A C 1
ATOM 744 O O . TYR A 1 90 ? 9.049 -1.209 -9.950 1.00 92.31 90 TYR A O 1
ATOM 752 N N . ALA A 1 91 ? 8.000 -0.750 -11.881 1.00 89.94 91 ALA A N 1
ATOM 753 C CA . ALA A 1 91 ? 8.027 -2.112 -12.424 1.00 89.94 91 ALA A CA 1
ATOM 754 C C . ALA A 1 91 ? 9.454 -2.687 -12.529 1.00 89.94 91 ALA A C 1
ATOM 756 O O . ALA A 1 91 ? 9.696 -3.840 -12.155 1.00 89.94 91 ALA A O 1
ATOM 757 N N . ASP A 1 92 ? 10.427 -1.868 -12.939 1.00 88.88 92 ASP A N 1
ATOM 758 C CA . ASP A 1 92 ? 11.857 -2.211 -12.917 1.00 88.88 92 ASP A CA 1
ATOM 759 C C . ASP A 1 92 ? 12.353 -2.544 -11.507 1.00 88.88 92 ASP A C 1
ATOM 761 O O . ASP A 1 92 ? 13.153 -3.459 -11.288 1.00 88.88 92 ASP A O 1
ATOM 765 N N . HIS A 1 93 ? 11.910 -1.761 -10.525 1.00 91.56 93 HIS A N 1
ATOM 766 C CA . HIS A 1 93 ? 12.291 -1.936 -9.128 1.00 91.56 93 HIS A CA 1
ATOM 767 C C . HIS A 1 93 ? 11.662 -3.193 -8.515 1.00 91.56 93 HIS A C 1
ATOM 769 O O . HIS A 1 93 ? 12.321 -3.862 -7.716 1.00 91.56 93 HIS A O 1
ATOM 775 N N . MET A 1 94 ? 10.456 -3.574 -8.944 1.00 91.62 94 MET A N 1
ATOM 776 C CA . MET A 1 94 ? 9.786 -4.813 -8.525 1.00 91.62 94 MET A CA 1
ATOM 777 C C . MET A 1 94 ? 10.576 -6.084 -8.886 1.00 91.62 94 MET A C 1
ATOM 779 O O . MET A 1 94 ? 10.421 -7.110 -8.227 1.00 91.62 94 MET A O 1
ATOM 783 N N . GLN A 1 95 ? 11.481 -6.013 -9.871 1.00 86.69 95 GLN A N 1
ATOM 784 C CA . GLN A 1 95 ? 12.361 -7.128 -10.256 1.00 86.69 95 GLN A CA 1
ATOM 785 C C . GLN A 1 95 ? 13.435 -7.454 -9.207 1.00 86.69 95 GLN A C 1
ATOM 787 O O . GLN A 1 95 ? 14.142 -8.458 -9.317 1.00 86.69 95 GLN A O 1
ATOM 792 N N . ARG A 1 96 ? 13.638 -6.585 -8.211 1.00 90.25 96 ARG A N 1
ATOM 793 C CA . ARG A 1 96 ? 14.701 -6.764 -7.219 1.00 90.25 96 ARG A CA 1
ATOM 794 C C . ARG A 1 96 ? 14.318 -7.839 -6.208 1.00 90.25 96 ARG A C 1
ATOM 796 O O . ARG A 1 96 ? 13.208 -7.846 -5.686 1.00 90.25 96 ARG A O 1
ATOM 803 N N . LYS A 1 97 ? 15.286 -8.688 -5.848 1.00 92.12 97 LYS A N 1
ATOM 804 C CA . LYS A 1 97 ? 15.102 -9.740 -4.834 1.00 92.12 97 LYS A CA 1
ATOM 805 C C . LYS A 1 97 ? 14.592 -9.183 -3.504 1.00 92.12 97 LYS A C 1
ATOM 807 O O . LYS A 1 97 ? 13.699 -9.771 -2.911 1.00 92.12 97 LYS A O 1
ATOM 812 N N . GLU A 1 98 ? 15.110 -8.033 -3.065 1.00 95.31 98 GLU A N 1
ATOM 813 C CA . GLU A 1 98 ? 14.636 -7.389 -1.833 1.00 95.31 98 GLU A CA 1
ATOM 814 C C . GLU A 1 98 ? 13.161 -6.962 -1.906 1.00 95.31 98 GLU A C 1
ATOM 816 O O . GLU A 1 98 ? 12.458 -7.028 -0.904 1.00 95.31 98 GLU A O 1
ATOM 821 N N . PHE A 1 99 ? 12.672 -6.576 -3.090 1.00 95.69 99 PHE A N 1
ATOM 822 C CA . PHE A 1 99 ? 11.273 -6.220 -3.295 1.00 95.69 99 PHE A CA 1
ATOM 823 C C . PHE A 1 99 ? 10.391 -7.463 -3.210 1.00 95.69 99 PHE A C 1
ATOM 825 O O . PHE A 1 99 ? 9.420 -7.480 -2.460 1.00 95.69 99 PHE A O 1
ATOM 832 N N . GLN A 1 100 ? 10.765 -8.520 -3.934 1.00 94.81 100 GLN A N 1
ATOM 833 C CA . GLN A 1 100 ? 10.045 -9.796 -3.923 1.00 94.81 100 GLN A CA 1
ATOM 834 C C . GLN A 1 100 ? 9.977 -10.388 -2.509 1.00 94.81 100 GLN A C 1
ATOM 836 O O . GLN A 1 100 ? 8.920 -10.847 -2.083 1.00 94.81 100 GLN A O 1
ATOM 841 N N . GLN A 1 101 ? 11.076 -10.312 -1.750 1.00 96.19 101 GLN A N 1
ATOM 842 C CA . GLN A 1 101 ? 11.094 -10.742 -0.354 1.00 96.19 101 GLN A CA 1
ATOM 843 C C . GLN A 1 101 ? 10.136 -9.915 0.510 1.00 96.19 101 GLN A C 1
ATOM 845 O O . GLN A 1 101 ? 9.332 -10.492 1.233 1.00 96.19 101 GLN A O 1
ATOM 850 N N . ALA A 1 102 ? 10.156 -8.585 0.390 1.00 97.00 102 ALA A N 1
ATOM 851 C CA . ALA A 1 102 ? 9.249 -7.732 1.154 1.00 97.00 102 ALA A CA 1
ATOM 852 C C . ALA A 1 102 ? 7.768 -8.022 0.841 1.00 97.00 102 ALA A C 1
ATOM 854 O O . ALA A 1 102 ? 6.943 -8.020 1.751 1.00 97.00 102 ALA A O 1
ATOM 855 N N . VAL A 1 103 ? 7.418 -8.329 -0.415 1.00 96.69 103 VAL A N 1
ATOM 856 C CA . VAL A 1 103 ? 6.052 -8.755 -0.773 1.00 96.69 103 VAL A CA 1
ATOM 857 C C . VAL A 1 103 ? 5.702 -10.104 -0.133 1.00 96.69 103 VAL A C 1
ATOM 859 O O . VAL A 1 103 ? 4.628 -10.230 0.453 1.00 96.69 103 VAL A O 1
ATOM 862 N N . ASN A 1 104 ? 6.605 -11.089 -0.162 1.00 95.25 104 ASN A N 1
ATOM 863 C CA . ASN A 1 104 ? 6.395 -12.373 0.522 1.00 95.25 104 ASN A CA 1
ATOM 864 C C . ASN A 1 104 ? 6.167 -12.199 2.032 1.00 95.25 104 ASN A C 1
ATOM 866 O O . ASN A 1 104 ? 5.310 -12.871 2.618 1.00 95.25 104 ASN A O 1
ATOM 870 N N . ASP A 1 105 ? 6.896 -11.275 2.658 1.00 94.75 105 ASP A N 1
ATOM 871 C CA . ASP A 1 105 ? 6.743 -10.962 4.076 1.00 94.75 105 ASP A CA 1
ATOM 872 C C . ASP A 1 105 ? 5.361 -10.345 4.359 1.00 94.75 105 ASP A C 1
ATOM 874 O O . ASP A 1 105 ? 4.701 -10.754 5.317 1.00 94.75 105 ASP A O 1
ATOM 878 N N . LEU A 1 106 ? 4.867 -9.439 3.499 1.00 95.00 106 LEU A N 1
ATOM 879 C CA . LEU A 1 106 ? 3.497 -8.904 3.592 1.00 95.00 106 LEU A CA 1
ATOM 880 C C . LEU A 1 106 ? 2.441 -10.012 3.487 1.00 95.00 106 LEU A C 1
ATOM 882 O O . LEU A 1 106 ? 1.528 -10.089 4.308 1.00 95.00 106 LEU A O 1
ATOM 886 N N . VAL A 1 107 ? 2.581 -10.898 2.499 1.00 94.56 107 VAL A N 1
ATOM 887 C CA . VAL A 1 107 ? 1.657 -12.017 2.230 1.00 94.56 107 VAL A CA 1
ATOM 888 C C . VAL A 1 107 ? 1.649 -13.046 3.368 1.00 94.56 107 VAL A C 1
ATOM 890 O O . VAL A 1 107 ? 0.664 -13.768 3.570 1.00 94.56 107 VAL A O 1
ATOM 893 N N . SER A 1 108 ? 2.747 -13.148 4.112 1.00 92.50 108 SER A N 1
ATOM 894 C CA . SER A 1 108 ? 2.835 -13.985 5.311 1.00 92.50 108 SER A CA 1
ATOM 895 C C . SER A 1 108 ? 2.144 -13.314 6.502 1.00 92.50 108 SER A C 1
ATOM 897 O O . SER A 1 108 ? 1.395 -13.963 7.231 1.00 92.50 108 SER A O 1
ATOM 899 N N . GLN A 1 109 ? 2.323 -12.000 6.659 1.00 91.31 109 GLN A N 1
ATOM 900 C CA . GLN A 1 109 ? 1.732 -11.213 7.746 1.00 91.31 109 GLN A CA 1
ATOM 901 C C . GLN A 1 109 ? 0.215 -11.027 7.611 1.00 91.31 109 GLN A C 1
ATOM 903 O O . GLN A 1 109 ? -0.481 -11.022 8.630 1.00 91.31 109 GLN A O 1
ATOM 908 N N . CYS A 1 110 ? -0.323 -10.951 6.388 1.00 91.12 110 CYS A N 1
ATOM 909 C CA . CYS A 1 110 ? -1.749 -10.686 6.143 1.00 91.12 110 CYS A CA 1
ATOM 910 C C . CYS A 1 110 ? -2.695 -11.779 6.673 1.00 91.12 110 CYS A C 1
ATOM 912 O O . CYS A 1 110 ? -3.904 -11.589 6.699 1.00 91.12 110 CYS A O 1
ATOM 914 N N . SER A 1 111 ? -2.166 -12.937 7.086 1.00 86.69 111 SER A N 1
ATOM 915 C CA . SER A 1 111 ? -2.959 -13.998 7.730 1.00 86.69 111 SER A CA 1
ATOM 916 C C . SER A 1 111 ? -3.155 -13.770 9.236 1.00 86.69 111 SER A C 1
ATOM 918 O O . SER A 1 111 ? -3.946 -14.470 9.858 1.00 86.69 111 SER A O 1
ATOM 920 N N . SER A 1 112 ? -2.411 -12.831 9.827 1.00 88.19 112 SER A N 1
ATOM 921 C CA . SER A 1 112 ? -2.355 -12.594 11.278 1.00 88.19 112 SER A CA 1
ATOM 922 C C . SER A 1 112 ? -2.880 -11.228 11.710 1.00 88.19 112 SER A C 1
ATOM 924 O O . SER A 1 112 ? -3.081 -11.005 12.902 1.00 88.19 112 SER A O 1
ATOM 926 N N . SER A 1 113 ? -3.069 -10.299 10.771 1.00 91.75 113 SER A N 1
ATOM 927 C CA . SER A 1 113 ? -3.620 -8.978 11.059 1.00 91.75 113 SER A CA 1
ATOM 928 C C . SER A 1 113 ? -4.299 -8.382 9.837 1.00 91.75 113 SER A C 1
ATOM 930 O O . SER A 1 113 ? -3.799 -8.528 8.716 1.00 91.75 113 SER A O 1
ATOM 932 N N . THR A 1 114 ? -5.386 -7.647 10.056 1.00 96.38 114 THR A N 1
ATOM 933 C CA . THR A 1 114 ? -6.027 -6.868 8.991 1.00 96.38 114 THR A CA 1
ATOM 934 C C . THR A 1 114 ? -5.142 -5.672 8.659 1.00 96.38 114 THR A C 1
ATOM 936 O O . THR A 1 114 ? -4.947 -4.775 9.483 1.00 96.38 114 THR A O 1
ATOM 939 N N . MET A 1 115 ? -4.570 -5.654 7.456 1.00 97.25 115 MET A N 1
ATOM 940 C CA . MET A 1 115 ? -3.572 -4.656 7.073 1.00 97.25 115 MET A CA 1
ATOM 941 C C . MET A 1 115 ? -4.005 -3.785 5.897 1.00 97.25 115 MET A C 1
ATOM 943 O O . MET A 1 115 ? -4.752 -4.226 5.020 1.00 97.25 115 MET A O 1
ATOM 947 N N . VAL A 1 116 ? -3.475 -2.561 5.861 1.00 98.50 116 VAL A N 1
ATOM 948 C CA . VAL A 1 116 ? -3.647 -1.621 4.752 1.00 98.50 116 VAL A CA 1
ATOM 949 C C . VAL A 1 116 ? -2.299 -1.154 4.205 1.00 98.50 116 VAL A C 1
ATOM 951 O O . VAL A 1 116 ? -1.416 -0.751 4.962 1.00 98.50 116 VAL A O 1
ATOM 954 N N . LEU A 1 117 ? -2.145 -1.161 2.882 1.00 98.62 117 LEU A N 1
ATOM 955 C CA . LEU A 1 117 ? -1.025 -0.514 2.199 1.00 98.62 117 LEU A CA 1
ATOM 956 C C . LEU A 1 117 ? -1.388 0.946 1.914 1.00 98.62 117 LEU A C 1
ATOM 958 O O . LEU A 1 117 ? -2.311 1.226 1.143 1.00 98.62 117 LEU A O 1
ATOM 962 N N . MET A 1 118 ? -0.680 1.878 2.545 1.00 98.44 118 MET A N 1
ATOM 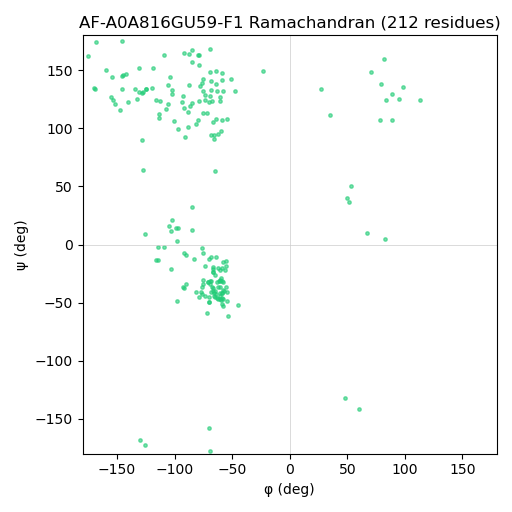963 C CA . MET A 1 118 ? -0.976 3.308 2.474 1.00 98.44 118 MET A CA 1
ATOM 964 C C . MET A 1 118 ? -0.032 4.042 1.515 1.00 98.44 118 MET A C 1
ATOM 966 O O . MET A 1 118 ? 1.188 3.964 1.659 1.00 98.44 118 MET A O 1
ATOM 970 N N . CYS A 1 119 ? -0.593 4.833 0.595 1.00 97.69 119 CYS A N 1
ATOM 971 C CA . CYS A 1 119 ? 0.147 5.800 -0.222 1.00 97.69 119 CYS A CA 1
ATOM 972 C C . CYS A 1 119 ? -0.442 7.227 -0.125 1.00 97.69 119 CYS A C 1
ATOM 974 O O . CYS A 1 119 ? -1.308 7.493 0.711 1.00 97.69 119 CYS A O 1
ATOM 976 N N . SER A 1 120 ? 0.049 8.167 -0.943 1.00 96.88 120 SER A N 1
ATOM 977 C CA . SER A 1 120 ? -0.426 9.561 -0.949 1.00 96.88 120 SER A CA 1
ATOM 978 C C . SER A 1 120 ? -1.547 9.840 -1.943 1.00 96.88 120 SER A C 1
ATOM 980 O O . SER A 1 120 ? -2.424 10.651 -1.656 1.00 96.88 120 SER A O 1
ATOM 982 N N . GLU A 1 121 ? -1.498 9.221 -3.115 1.00 96.62 121 GLU A N 1
ATOM 983 C CA . GLU A 1 121 ? -2.406 9.473 -4.232 1.00 96.62 121 GLU A CA 1
ATOM 984 C C . GLU A 1 121 ? -3.817 8.968 -3.922 1.00 96.62 121 GLU A C 1
ATOM 986 O O . GLU A 1 121 ? -3.976 7.977 -3.220 1.00 96.62 121 GLU A O 1
ATOM 991 N N . ASN A 1 122 ? -4.852 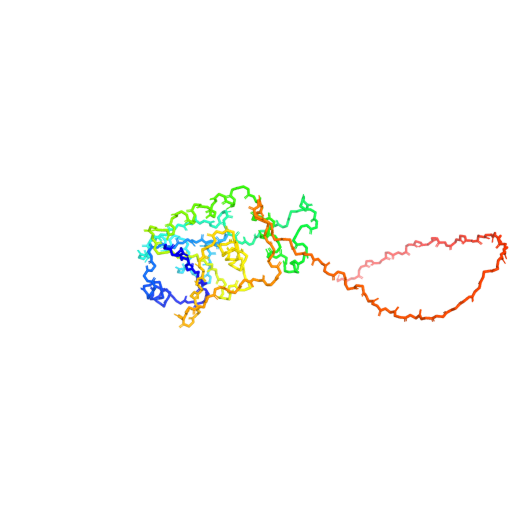9.620 -4.455 1.00 95.12 122 ASN A N 1
ATOM 992 C CA . ASN A 1 122 ? -6.233 9.196 -4.234 1.00 95.12 122 ASN A CA 1
ATOM 993 C C . ASN A 1 122 ? -6.564 7.907 -5.003 1.00 95.12 122 ASN A C 1
ATOM 995 O O . ASN A 1 122 ? -6.885 6.875 -4.409 1.00 95.12 122 ASN A O 1
ATOM 999 N N . ASN A 1 123 ? -6.422 7.961 -6.330 1.00 95.06 123 ASN A N 1
ATOM 1000 C CA . ASN A 1 123 ? -6.743 6.868 -7.236 1.00 95.06 123 ASN A CA 1
ATOM 1001 C C . ASN A 1 123 ? -5.609 5.821 -7.238 1.00 95.06 123 ASN A C 1
ATOM 1003 O O . ASN A 1 123 ? -4.458 6.188 -7.483 1.00 95.06 123 ASN A O 1
ATOM 1007 N N . PRO A 1 124 ? -5.875 4.534 -6.940 1.00 94.31 124 PRO A N 1
ATOM 1008 C CA . PRO A 1 124 ? -4.850 3.492 -7.004 1.00 94.31 124 PRO A CA 1
ATOM 1009 C C . PRO A 1 124 ? -4.340 3.216 -8.424 1.00 94.31 124 PRO A C 1
ATOM 1011 O O . PRO A 1 124 ? -3.213 2.753 -8.549 1.00 94.31 124 PRO A O 1
ATOM 1014 N N . GLU A 1 125 ? -5.122 3.514 -9.467 1.00 92.06 125 GLU A N 1
ATOM 1015 C CA . GLU A 1 125 ? -4.750 3.288 -10.878 1.00 92.06 125 GLU A CA 1
ATOM 1016 C C . GLU A 1 125 ? -3.695 4.284 -11.387 1.00 92.06 125 GLU A C 1
ATOM 1018 O O . GLU A 1 125 ? -3.016 4.033 -12.375 1.00 92.06 125 GLU A O 1
ATOM 1023 N N . GLU A 1 126 ? -3.523 5.405 -10.690 1.00 90.44 126 GLU A N 1
ATOM 1024 C CA . GLU A 1 126 ? -2.599 6.484 -11.062 1.00 90.44 126 GLU A CA 1
ATOM 1025 C C . GLU A 1 126 ? -1.317 6.460 -10.219 1.00 90.44 126 GLU A C 1
ATOM 1027 O O . GLU A 1 126 ? -0.551 7.423 -10.194 1.00 90.44 126 GLU A O 1
ATOM 1032 N N . CYS A 1 127 ? -1.084 5.389 -9.457 1.00 94.38 127 CYS A N 1
ATOM 1033 C CA . CYS A 1 127 ? 0.095 5.294 -8.612 1.00 94.38 127 CYS A CA 1
ATOM 1034 C C . CYS A 1 127 ? 0.633 3.870 -8.500 1.00 94.38 127 CYS A C 1
ATOM 1036 O O . CYS A 1 127 ? 0.051 2.900 -8.971 1.00 94.38 127 CYS A O 1
ATOM 1038 N N . HIS A 1 128 ? 1.766 3.734 -7.815 1.00 95.12 128 HIS A N 1
ATOM 1039 C CA . HIS A 1 128 ? 2.456 2.461 -7.603 1.00 95.12 128 HIS A CA 1
ATOM 1040 C C . HIS A 1 128 ? 1.612 1.377 -6.900 1.00 95.12 128 HIS A C 1
ATOM 1042 O O . HIS A 1 128 ? 1.972 0.202 -6.960 1.00 95.12 128 HIS A O 1
ATOM 1048 N N . ARG A 1 129 ? 0.479 1.738 -6.270 1.00 96.69 129 ARG A N 1
ATOM 1049 C CA . ARG A 1 129 ? -0.486 0.756 -5.749 1.00 96.69 129 ARG A CA 1
ATOM 1050 C C . ARG A 1 129 ? -1.069 -0.127 -6.849 1.00 96.69 129 ARG A C 1
ATOM 1052 O O . ARG A 1 129 ? -1.352 -1.274 -6.535 1.00 96.69 129 ARG A O 1
ATOM 1059 N N . LEU A 1 130 ? -1.217 0.369 -8.083 1.00 95.25 130 LEU A N 1
ATOM 1060 C CA . LEU A 1 130 ? -1.672 -0.418 -9.235 1.00 95.25 130 LEU A CA 1
ATOM 1061 C C . LEU A 1 130 ? -0.810 -1.671 -9.403 1.00 95.25 130 LEU A C 1
ATOM 1063 O O . LEU A 1 130 ? -1.289 -2.782 -9.224 1.00 95.25 130 LEU A O 1
ATOM 1067 N N . LEU A 1 131 ? 0.490 -1.479 -9.635 1.00 94.62 131 LEU A N 1
ATOM 1068 C CA . LEU A 1 131 ? 1.409 -2.578 -9.930 1.00 94.62 131 LEU A CA 1
ATOM 1069 C C . LEU A 1 131 ? 1.665 -3.483 -8.718 1.00 94.62 131 LEU A C 1
ATOM 1071 O O . LEU A 1 131 ? 1.843 -4.692 -8.865 1.00 94.62 131 LEU A O 1
ATOM 1075 N N . LEU A 1 132 ? 1.678 -2.918 -7.505 1.00 96.38 132 LEU A N 1
ATOM 1076 C CA . LEU A 1 132 ? 1.797 -3.726 -6.291 1.00 96.38 132 LEU A CA 1
ATOM 1077 C C . LEU A 1 132 ? 0.551 -4.600 -6.075 1.00 96.38 132 LEU A C 1
ATOM 1079 O O . LEU A 1 132 ? 0.691 -5.761 -5.696 1.00 96.38 132 LEU A O 1
ATOM 1083 N N . ALA A 1 133 ? -0.647 -4.072 -6.339 1.00 97.00 133 ALA A N 1
ATOM 1084 C CA . ALA A 1 133 ? -1.889 -4.833 -6.255 1.00 97.00 133 ALA A CA 1
ATOM 1085 C C . ALA A 1 133 ? -1.985 -5.903 -7.356 1.00 97.00 133 ALA A C 1
ATOM 1087 O O . ALA A 1 133 ? -2.332 -7.038 -7.035 1.00 97.00 133 ALA A O 1
ATOM 1088 N N . ASP A 1 134 ? -1.568 -5.597 -8.592 1.00 94.88 134 ASP A N 1
ATOM 1089 C CA . ASP A 1 134 ? -1.462 -6.581 -9.679 1.00 94.88 134 ASP A CA 1
ATOM 1090 C C . ASP A 1 134 ? -0.593 -7.775 -9.244 1.00 94.88 134 ASP A C 1
ATOM 1092 O O . ASP A 1 134 ? -1.001 -8.930 -9.366 1.00 94.88 134 ASP A O 1
ATOM 1096 N N . CYS A 1 135 ? 0.583 -7.502 -8.666 1.00 93.88 135 CYS A N 1
ATOM 1097 C CA . CYS A 1 135 ? 1.497 -8.527 -8.154 1.00 93.88 135 CYS A CA 1
ATOM 1098 C C . CYS A 1 135 ? 0.859 -9.378 -7.041 1.00 93.88 135 CYS A C 1
ATOM 1100 O O . CYS A 1 135 ? 0.921 -10.609 -7.081 1.00 93.88 135 CYS A O 1
ATOM 1102 N N . LEU A 1 136 ? 0.213 -8.741 -6.060 1.00 95.25 136 LEU A N 1
ATOM 1103 C CA . LEU A 1 136 ? -0.463 -9.437 -4.960 1.00 95.25 136 LEU A CA 1
ATOM 1104 C C . LEU A 1 136 ? -1.582 -10.363 -5.462 1.00 95.25 136 LEU A C 1
ATOM 1106 O O . LEU A 1 136 ? -1.666 -11.511 -5.019 1.00 95.25 136 LEU A O 1
ATOM 1110 N N . CYS A 1 137 ? -2.400 -9.896 -6.406 1.00 94.56 137 CYS A N 1
ATOM 1111 C CA . CYS A 1 137 ? -3.495 -10.676 -6.975 1.00 94.56 137 CYS A CA 1
ATOM 1112 C C . CYS A 1 137 ? -2.991 -11.830 -7.853 1.00 94.56 137 CYS A C 1
ATOM 1114 O O . CYS A 1 137 ? -3.426 -12.970 -7.682 1.00 94.56 137 CYS A O 1
ATOM 1116 N N . LEU A 1 138 ? -2.074 -11.553 -8.785 1.00 90.75 138 LEU A N 1
ATOM 1117 C CA . LEU A 1 138 ? -1.669 -12.512 -9.817 1.00 90.75 138 LEU A CA 1
ATOM 1118 C C . LEU A 1 138 ? -0.638 -13.533 -9.333 1.00 90.75 138 LEU A C 1
ATOM 1120 O O . LEU A 1 138 ? -0.745 -14.705 -9.680 1.00 90.75 138 LEU A O 1
ATOM 1124 N N . VAL A 1 139 ? 0.347 -13.106 -8.539 1.00 89.62 139 VAL A N 1
ATOM 1125 C CA . VAL A 1 139 ? 1.463 -13.967 -8.104 1.00 89.62 139 VAL A CA 1
ATOM 1126 C C . VAL A 1 139 ? 1.163 -14.638 -6.768 1.00 89.62 139 VAL A C 1
ATOM 1128 O O . VAL A 1 139 ? 1.543 -15.785 -6.542 1.00 89.62 139 VAL A O 1
ATOM 1131 N N . HIS A 1 140 ? 0.491 -13.926 -5.862 1.00 91.31 140 HIS A N 1
ATOM 1132 C CA . HIS A 1 140 ? 0.288 -14.386 -4.487 1.00 91.31 140 HIS A CA 1
ATOM 1133 C C . HIS A 1 140 ? -1.153 -14.795 -4.176 1.00 91.31 140 HIS A C 1
ATOM 1135 O O . HIS A 1 140 ? -1.420 -15.241 -3.056 1.00 91.31 140 HIS A O 1
ATOM 1141 N N . HIS A 1 141 ? -2.066 -14.662 -5.145 1.00 92.56 141 HIS A N 1
ATOM 1142 C CA . HIS A 1 141 ? -3.489 -14.983 -5.003 1.00 92.56 141 HIS A CA 1
ATOM 1143 C C . HIS A 1 141 ? -4.130 -14.316 -3.774 1.00 92.56 141 HIS A C 1
ATOM 1145 O O . HIS A 1 141 ? -4.968 -14.901 -3.082 1.00 92.56 141 HIS A O 1
ATOM 1151 N N . VAL A 1 142 ? -3.695 -13.088 -3.480 1.00 95.50 142 VAL A N 1
ATOM 1152 C CA . VAL A 1 142 ? -4.242 -12.248 -2.415 1.00 95.50 142 VAL A CA 1
ATOM 1153 C C . VAL A 1 142 ? -5.332 -11.370 -3.006 1.00 95.50 142 VAL A C 1
ATOM 1155 O O . VAL A 1 142 ? -5.099 -10.663 -3.981 1.00 95.50 142 VAL A O 1
ATOM 1158 N N . GLN A 1 143 ? -6.511 -11.373 -2.394 1.00 96.94 143 GLN A N 1
ATOM 1159 C CA . GLN A 1 143 ? -7.551 -10.411 -2.724 1.00 96.94 143 GLN A CA 1
ATOM 1160 C C . GLN A 1 143 ? -7.115 -9.016 -2.266 1.00 96.94 143 GLN A C 1
ATOM 1162 O O . GLN A 1 143 ? -6.681 -8.836 -1.125 1.00 96.94 143 GLN A O 1
ATOM 1167 N N . VAL A 1 144 ? -7.260 -8.020 -3.139 1.00 98.31 144 VAL A N 1
ATOM 1168 C CA . VAL A 1 144 ? -6.956 -6.625 -2.814 1.00 98.31 144 VAL A CA 1
ATOM 1169 C C . VAL A 1 144 ? -8.220 -5.778 -2.894 1.00 98.31 144 VAL A C 1
ATOM 1171 O O . VAL A 1 144 ? -8.872 -5.716 -3.936 1.00 98.31 144 VAL A O 1
ATOM 1174 N N . LEU A 1 145 ? -8.545 -5.087 -1.798 1.00 98.50 145 LEU A N 1
ATOM 1175 C CA . LEU A 1 145 ? -9.637 -4.112 -1.740 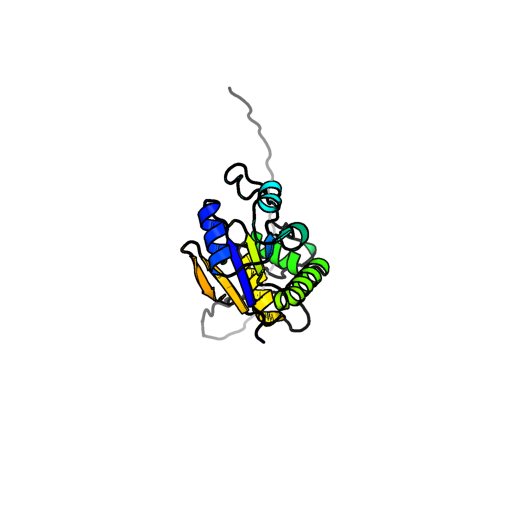1.00 98.50 145 LEU A CA 1
ATOM 1176 C C . LEU A 1 145 ? -9.079 -2.698 -1.541 1.00 98.50 145 LEU A C 1
ATOM 1178 O O . LEU A 1 145 ? -8.363 -2.409 -0.582 1.00 98.50 145 LEU A O 1
ATOM 1182 N N . HIS A 1 146 ? -9.418 -1.780 -2.438 1.00 98.62 146 HIS A N 1
ATOM 1183 C CA . HIS A 1 146 ? -9.065 -0.370 -2.313 1.00 98.62 146 HIS A CA 1
ATOM 1184 C C . HIS A 1 146 ? -10.121 0.359 -1.487 1.00 98.62 146 HIS A C 1
ATOM 1186 O O . HIS A 1 146 ? -11.270 0.429 -1.912 1.00 98.62 146 HIS A O 1
ATOM 1192 N N . ILE A 1 147 ? -9.732 0.936 -0.352 1.00 98.56 147 ILE A N 1
ATOM 1193 C CA . ILE A 1 147 ? -10.548 1.906 0.381 1.00 98.56 147 ILE A CA 1
ATOM 1194 C C . ILE A 1 147 ? -10.467 3.228 -0.388 1.00 98.56 147 ILE A C 1
ATOM 1196 O O . ILE A 1 147 ? -9.394 3.830 -0.505 1.00 98.56 147 ILE A O 1
ATOM 1200 N N . LEU A 1 148 ? -11.594 3.642 -0.959 1.00 97.81 148 LEU A N 1
ATOM 1201 C CA . LEU A 1 148 ? -11.723 4.852 -1.762 1.00 97.81 148 LEU A CA 1
ATOM 1202 C C . LEU A 1 148 ? -11.966 6.082 -0.880 1.00 97.81 148 LEU A C 1
ATOM 1204 O O . LEU A 1 148 ? -12.310 5.973 0.296 1.00 97.81 148 LEU A O 1
ATOM 1208 N N . PHE A 1 149 ? -11.835 7.271 -1.471 1.00 96.38 149 PHE A N 1
ATOM 1209 C CA . PHE A 1 149 ? -12.018 8.550 -0.773 1.00 96.38 149 PHE A CA 1
ATOM 1210 C C . PHE A 1 149 ? -13.380 8.692 -0.080 1.00 96.38 149 PHE A C 1
ATOM 1212 O O . PHE A 1 149 ? -13.484 9.268 0.996 1.00 96.38 149 PHE A O 1
ATOM 1219 N N . ASN A 1 150 ? -14.447 8.168 -0.686 1.00 96.19 150 ASN A N 1
ATOM 1220 C CA . ASN A 1 150 ? -15.795 8.196 -0.108 1.00 96.19 150 ASN A CA 1
ATOM 1221 C C . ASN A 1 150 ? -15.984 7.168 1.028 1.00 96.19 150 ASN A C 1
ATOM 1223 O O . ASN A 1 150 ? -17.051 7.102 1.636 1.00 96.19 150 ASN A O 1
ATOM 1227 N N . GLY A 1 151 ? -14.960 6.361 1.307 1.00 96.56 151 GLY A N 1
ATOM 1228 C CA . GLY A 1 151 ? -14.962 5.321 2.319 1.00 96.56 151 GLY A CA 1
ATOM 1229 C C . GLY A 1 151 ? -15.590 4.004 1.892 1.00 96.56 151 GLY A C 1
ATOM 1230 O O . GLY A 1 151 ? -15.700 3.123 2.741 1.00 96.56 151 GLY A O 1
ATOM 1231 N N . GLU A 1 152 ? -15.994 3.840 0.633 1.00 97.81 152 GLU A N 1
ATOM 1232 C CA . GLU A 1 152 ? -16.372 2.542 0.064 1.00 97.81 152 GLU A CA 1
ATOM 1233 C C . GLU A 1 152 ? -15.132 1.729 -0.321 1.00 97.81 152 GLU A C 1
ATOM 1235 O O . GLU A 1 152 ? -14.031 2.269 -0.459 1.00 97.81 152 GLU A O 1
ATOM 1240 N N . THR A 1 153 ? -15.312 0.423 -0.511 1.00 98.44 153 THR A N 1
ATOM 1241 C CA . THR A 1 153 ? -14.276 -0.451 -1.061 1.00 98.44 153 THR A CA 1
ATOM 1242 C C . THR A 1 153 ? -14.560 -0.809 -2.507 1.00 98.44 153 THR A C 1
ATOM 1244 O O . THR A 1 153 ? -15.701 -1.023 -2.911 1.00 98.44 153 THR A O 1
ATOM 1247 N N . ARG A 1 154 ? -13.488 -0.920 -3.289 1.00 98.00 154 ARG A N 1
ATOM 1248 C CA . ARG A 1 154 ? -13.521 -1.447 -4.652 1.00 98.00 154 ARG A CA 1
ATOM 1249 C C . ARG A 1 154 ? -12.474 -2.534 -4.796 1.00 98.00 154 ARG A C 1
ATOM 1251 O O . ARG A 1 154 ? -11.314 -2.320 -4.446 1.00 98.00 154 ARG A O 1
ATOM 1258 N N . GLU A 1 155 ? -12.877 -3.680 -5.325 1.00 98.06 155 GLU A N 1
ATOM 1259 C CA . GLU A 1 155 ? -11.946 -4.758 -5.637 1.00 98.06 155 GLU A CA 1
ATOM 1260 C C . GLU A 1 155 ? -10.962 -4.340 -6.725 1.00 98.06 155 GLU A C 1
ATOM 1262 O O . GLU A 1 155 ? -11.333 -3.668 -7.695 1.00 98.06 155 GLU A O 1
ATOM 1267 N N . HIS A 1 156 ? -9.697 -4.711 -6.535 1.00 97.62 156 HIS A N 1
ATOM 1268 C CA . HIS A 1 156 ? -8.655 -4.437 -7.503 1.00 97.62 156 HIS A CA 1
ATOM 1269 C C . HIS A 1 156 ? -8.977 -5.102 -8.840 1.00 97.62 156 HIS A C 1
ATOM 1271 O O . HIS A 1 156 ? -9.158 -6.315 -8.919 1.00 97.62 156 HIS A O 1
ATOM 1277 N N . GLN A 1 157 ? -9.034 -4.289 -9.890 1.00 94.62 157 GLN A N 1
ATOM 1278 C CA . GLN A 1 157 ? -9.137 -4.774 -11.256 1.00 94.62 157 GLN A CA 1
ATOM 1279 C C . GLN A 1 157 ? -7.726 -4.900 -11.806 1.00 94.62 157 GLN A C 1
ATOM 1281 O O . GLN A 1 157 ? -7.017 -3.899 -11.908 1.00 94.62 157 GLN A O 1
ATOM 1286 N N . ILE A 1 158 ? -7.344 -6.131 -12.139 1.00 89.94 158 ILE A N 1
ATOM 1287 C CA . ILE A 1 158 ? -6.037 -6.431 -12.716 1.00 89.94 158 ILE A CA 1
ATOM 1288 C C . ILE A 1 158 ? -5.863 -5.622 -14.001 1.00 89.94 158 ILE A C 1
ATOM 1290 O O . ILE A 1 158 ? -6.747 -5.606 -14.867 1.00 89.94 158 ILE A O 1
ATOM 1294 N N . ASN A 1 159 ? -4.715 -4.967 -14.142 1.00 82.31 159 ASN A N 1
ATOM 1295 C CA . ASN A 1 159 ? -4.381 -4.255 -15.363 1.00 82.31 159 ASN A CA 1
ATOM 1296 C C . ASN A 1 159 ? -4.352 -5.240 -16.544 1.00 82.31 159 ASN A C 1
ATOM 1298 O O . ASN A 1 159 ? -3.637 -6.233 -16.518 1.00 82.31 159 ASN A O 1
ATOM 1302 N N . SER A 1 160 ? -5.090 -4.953 -17.618 1.00 76.25 160 SER A N 1
ATOM 1303 C CA . SER A 1 160 ? -5.150 -5.817 -18.813 1.00 76.25 160 SER A CA 1
ATOM 1304 C C . SER A 1 160 ? -3.792 -6.109 -19.469 1.00 76.25 160 SER A C 1
ATOM 1306 O O . SER A 1 160 ? -3.652 -7.095 -20.192 1.00 76.25 160 SER A O 1
ATOM 1308 N N . LEU A 1 161 ? -2.795 -5.256 -19.226 1.00 69.81 161 LEU A N 1
ATOM 1309 C CA . LEU A 1 161 ? -1.436 -5.419 -19.727 1.00 69.81 161 LEU A CA 1
ATOM 1310 C C . LEU A 1 161 ? -0.541 -6.210 -18.761 1.00 69.81 161 LEU A C 1
ATOM 1312 O O . LEU A 1 161 ? 0.572 -6.579 -19.129 1.00 69.81 161 LEU A O 1
ATOM 1316 N N . ALA A 1 162 ? -1.003 -6.492 -17.541 1.00 71.06 162 ALA A N 1
ATOM 1317 C CA . ALA A 1 162 ? -0.266 -7.280 -16.569 1.00 71.06 162 ALA A CA 1
ATOM 1318 C C . ALA A 1 162 ? -0.131 -8.733 -17.045 1.00 71.06 162 ALA A C 1
ATOM 1320 O O . ALA A 1 162 ? -1.063 -9.532 -16.969 1.00 71.06 162 ALA A O 1
ATOM 1321 N N . LYS A 1 163 ? 1.066 -9.095 -17.504 1.00 65.88 163 LYS A N 1
ATOM 1322 C CA . LYS A 1 163 ? 1.498 -10.490 -17.641 1.00 65.88 163 LYS A CA 1
ATOM 1323 C C . LYS A 1 163 ? 2.482 -10.774 -16.516 1.00 65.88 163 LYS A C 1
ATOM 1325 O O . LYS A 1 163 ? 3.320 -9.926 -16.266 1.00 65.88 163 LYS A O 1
ATOM 1330 N N . PHE A 1 164 ? 2.395 -11.923 -15.851 1.00 61.78 164 PHE A N 1
ATOM 1331 C CA . PHE A 1 164 ? 3.384 -12.384 -14.870 1.00 61.78 164 PHE A CA 1
ATOM 1332 C C . PHE A 1 164 ? 3.743 -13.835 -15.207 1.00 61.78 164 PHE A C 1
ATOM 1334 O O . PHE A 1 164 ? 2.848 -14.648 -15.422 1.00 61.78 164 PHE A O 1
ATOM 1341 N N . ASN A 1 165 ? 5.034 -14.172 -15.272 1.00 54.09 165 ASN A N 1
ATOM 1342 C CA . ASN A 1 165 ? 5.470 -15.559 -15.459 1.00 54.09 165 ASN A CA 1
ATOM 1343 C C . ASN A 1 165 ? 5.581 -16.248 -14.093 1.00 54.09 165 ASN A C 1
ATOM 1345 O O . ASN A 1 165 ? 6.153 -15.681 -13.167 1.00 54.09 165 ASN A O 1
ATOM 1349 N N . GLU A 1 166 ? 5.111 -17.493 -13.972 1.00 42.50 166 GLU 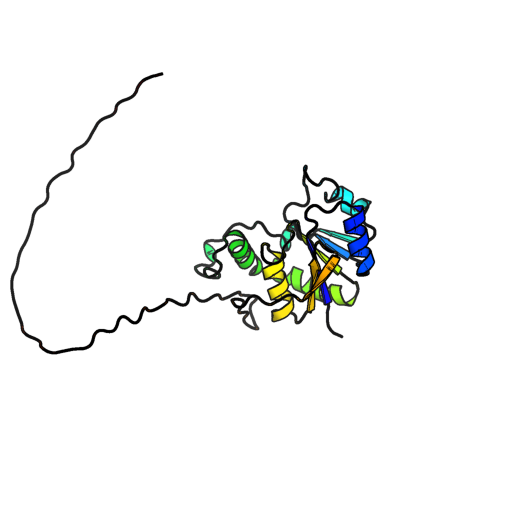A N 1
ATOM 1350 C CA . GLU A 1 166 ? 5.017 -18.248 -12.701 1.00 42.50 166 GLU A CA 1
ATOM 1351 C C . GLU A 1 166 ? 6.347 -18.382 -11.925 1.00 42.50 166 GLU A C 1
ATOM 1353 O O . GLU A 1 166 ? 6.358 -18.751 -10.756 1.00 42.50 166 GLU A O 1
ATOM 1358 N N . HIS A 1 167 ? 7.481 -18.077 -12.563 1.00 42.84 167 HIS A N 1
ATOM 1359 C CA . HIS A 1 167 ? 8.827 -18.167 -11.988 1.00 42.84 167 HIS A CA 1
ATOM 1360 C C . HIS A 1 167 ? 9.534 -16.808 -11.843 1.00 42.84 167 HIS A C 1
ATOM 1362 O O . HIS A 1 167 ? 10.666 -16.764 -11.368 1.00 42.84 167 HIS A O 1
ATOM 1368 N N . ASN A 1 168 ? 8.915 -15.700 -12.269 1.00 39.50 168 ASN A N 1
ATOM 1369 C CA . ASN A 1 168 ? 9.487 -14.356 -12.193 1.00 39.50 168 ASN A CA 1
ATOM 1370 C C . ASN A 1 168 ? 8.383 -13.289 -12.166 1.00 39.50 168 ASN A C 1
ATOM 1372 O O . ASN A 1 168 ? 7.561 -13.218 -13.077 1.00 39.50 168 ASN A O 1
ATOM 1376 N N . VAL A 1 169 ? 8.440 -12.403 -11.167 1.00 42.41 169 VAL A N 1
ATOM 1377 C CA . VAL A 1 169 ? 7.593 -11.207 -10.993 1.00 42.41 169 VAL A CA 1
ATOM 1378 C C . VAL A 1 169 ? 7.844 -10.191 -12.120 1.00 42.41 169 VAL A C 1
ATOM 1380 O O . VAL A 1 169 ? 8.368 -9.115 -11.873 1.00 42.41 169 VAL A O 1
ATOM 1383 N N . LYS A 1 170 ? 7.557 -10.527 -13.377 1.00 38.75 170 LYS A N 1
ATOM 1384 C CA . LYS A 1 170 ? 7.839 -9.692 -14.552 1.00 38.75 170 LYS A CA 1
ATOM 1385 C C . LYS A 1 170 ? 6.542 -9.227 -15.197 1.00 38.75 170 LYS A C 1
ATOM 1387 O O . LYS A 1 170 ? 5.909 -10.083 -15.801 1.00 38.75 170 LYS A O 1
ATOM 1392 N N . PRO A 1 171 ? 6.208 -7.925 -15.161 1.00 39.75 171 PRO A N 1
ATOM 1393 C CA . PRO A 1 171 ? 5.268 -7.323 -16.097 1.00 39.75 171 PRO A CA 1
ATOM 1394 C C . PRO A 1 171 ? 5.869 -7.357 -17.512 1.00 39.75 171 PRO A C 1
ATOM 1396 O O . PRO A 1 171 ? 6.642 -6.491 -17.904 1.00 39.75 171 PRO A O 1
ATOM 1399 N N . GLU A 1 172 ? 5.562 -8.375 -18.310 1.00 42.94 172 GLU A N 1
ATOM 1400 C CA . GLU A 1 172 ? 5.905 -8.351 -19.740 1.00 42.94 172 GLU A CA 1
ATOM 1401 C C . GLU A 1 172 ? 4.743 -7.742 -20.528 1.00 42.94 172 GLU A C 1
ATOM 1403 O O . GLU A 1 172 ? 3.807 -8.426 -20.936 1.00 42.94 172 GLU A O 1
ATOM 1408 N N . ILE A 1 173 ? 4.794 -6.425 -20.738 1.00 45.88 173 ILE A N 1
ATOM 1409 C CA . ILE A 1 173 ? 3.887 -5.751 -21.669 1.00 45.88 173 ILE A CA 1
ATOM 1410 C C . ILE A 1 173 ? 4.536 -5.771 -23.053 1.00 45.88 173 ILE A C 1
ATOM 1412 O O . ILE A 1 173 ? 5.431 -4.977 -23.334 1.00 45.88 173 ILE A O 1
ATOM 1416 N N . GLU A 1 174 ? 4.093 -6.680 -23.921 1.00 39.50 174 GLU A N 1
ATOM 1417 C CA . GLU A 1 174 ? 4.496 -6.668 -25.329 1.00 39.50 174 GLU A CA 1
ATOM 1418 C C . GLU A 1 174 ? 3.886 -5.462 -26.044 1.00 39.50 174 GLU A C 1
ATOM 1420 O O . GLU A 1 174 ? 2.668 -5.255 -26.050 1.00 39.50 174 GLU A O 1
ATOM 1425 N N . THR A 1 175 ? 4.737 -4.698 -26.720 1.00 39.34 175 THR A N 1
ATOM 1426 C CA . THR A 1 175 ? 4.314 -3.764 -27.754 1.00 39.34 175 THR A CA 1
ATOM 1427 C C . THR A 1 175 ? 3.706 -4.571 -28.897 1.00 39.34 175 THR A C 1
ATOM 1429 O O . THR A 1 175 ? 4.397 -5.242 -29.664 1.00 39.34 175 THR A O 1
ATOM 1432 N N . LYS A 1 176 ? 2.380 -4.514 -29.052 1.00 34.53 176 LYS A N 1
ATOM 1433 C CA . LYS A 1 176 ? 1.764 -4.929 -30.311 1.00 34.53 176 LYS A CA 1
ATOM 1434 C C . LYS A 1 176 ? 2.184 -3.891 -31.345 1.00 34.53 176 LYS A C 1
ATOM 1436 O O . LYS A 1 176 ? 1.567 -2.833 -31.447 1.00 34.53 176 LYS A O 1
ATOM 1441 N N . VAL A 1 177 ? 3.264 -4.165 -32.076 1.00 38.69 177 VAL A N 1
ATOM 1442 C CA . VAL A 1 177 ? 3.541 -3.466 -33.329 1.00 38.69 177 VAL A CA 1
ATOM 1443 C C . VAL A 1 177 ? 2.278 -3.650 -34.159 1.00 38.69 177 VAL A C 1
ATOM 1445 O O . VAL A 1 177 ? 1.956 -4.763 -34.575 1.00 38.69 177 VAL A O 1
ATOM 1448 N N . MET A 1 178 ? 1.503 -2.579 -34.321 1.00 33.72 178 MET A N 1
ATOM 1449 C CA . MET A 1 178 ? 0.462 -2.547 -35.331 1.00 33.72 178 MET A CA 1
ATOM 1450 C C . MET A 1 178 ? 1.194 -2.591 -36.665 1.00 33.72 178 MET A C 1
ATOM 1452 O O . MET A 1 178 ? 1.591 -1.561 -37.203 1.00 33.72 178 MET A O 1
ATOM 1456 N N . SER A 1 179 ? 1.418 -3.795 -37.181 1.00 35.88 179 SER A N 1
ATOM 1457 C CA . SER A 1 179 ? 1.590 -3.989 -38.606 1.00 35.88 179 SER A CA 1
ATOM 1458 C C . SER A 1 179 ? 0.296 -3.507 -39.251 1.00 35.88 179 SER A C 1
ATOM 1460 O O . SER A 1 179 ? -0.736 -4.178 -39.244 1.00 35.88 179 SER A O 1
ATOM 1462 N N . SER A 1 180 ? 0.330 -2.268 -39.731 1.00 34.59 180 SER A N 1
ATOM 1463 C CA . SER A 1 180 ? -0.661 -1.751 -40.651 1.00 34.59 180 SER A CA 1
ATOM 1464 C C . SER A 1 180 ? -0.635 -2.639 -41.889 1.00 34.59 180 SER A C 1
ATOM 1466 O O . SER A 1 180 ? 0.292 -2.598 -42.695 1.00 34.59 180 SER A O 1
ATOM 1468 N N . ASN A 1 181 ? -1.676 -3.455 -42.034 1.00 34.50 181 ASN A N 1
ATOM 1469 C CA . ASN A 1 181 ? -2.056 -4.011 -43.320 1.00 34.50 181 ASN A CA 1
ATOM 1470 C C . ASN A 1 181 ? -2.437 -2.837 -44.228 1.00 34.50 181 ASN A C 1
ATOM 1472 O O . ASN A 1 181 ? -3.567 -2.356 -44.189 1.00 34.50 181 ASN A O 1
ATOM 1476 N N . LEU A 1 182 ? -1.485 -2.370 -45.031 1.00 34.81 182 LEU A N 1
ATOM 1477 C CA . LEU A 1 182 ? -1.785 -1.696 -46.284 1.00 34.81 182 LEU A CA 1
ATOM 1478 C C . LEU A 1 182 ? -1.667 -2.743 -47.382 1.00 34.81 182 LEU A C 1
ATOM 1480 O O . LEU A 1 182 ? -0.587 -3.137 -47.812 1.00 34.81 182 LEU A O 1
ATOM 1484 N N . THR A 1 183 ? -2.840 -3.226 -47.761 1.00 34.50 183 THR A N 1
ATOM 1485 C CA . THR A 1 183 ? -3.121 -3.869 -49.034 1.00 34.50 183 THR A CA 1
ATOM 1486 C C . THR A 1 183 ? -2.550 -3.035 -50.177 1.00 34.50 183 THR A C 1
ATOM 1488 O O . THR A 1 183 ? -2.824 -1.840 -50.239 1.00 34.50 183 THR A O 1
ATOM 1491 N N . ASN A 1 184 ? -1.832 -3.669 -51.100 1.00 30.58 184 ASN A N 1
ATOM 1492 C CA . ASN A 1 184 ? -2.091 -3.490 -52.525 1.00 30.58 184 ASN A CA 1
ATOM 1493 C C . ASN A 1 184 ? -1.637 -4.739 -53.283 1.00 30.58 184 ASN A C 1
ATOM 1495 O O . ASN A 1 184 ? -0.517 -5.224 -53.135 1.00 30.58 184 ASN A O 1
ATOM 1499 N N . SER A 1 185 ? -2.599 -5.271 -54.020 1.00 29.64 185 SER A N 1
ATOM 1500 C CA . SER A 1 185 ? -2.523 -6.335 -55.005 1.00 29.64 185 SER A CA 1
ATOM 1501 C C . SER A 1 185 ? -1.970 -5.818 -56.339 1.00 29.64 185 SER A C 1
ATOM 1503 O O . SER A 1 185 ? -2.047 -4.619 -56.596 1.00 29.64 185 SER A O 1
ATOM 1505 N N . GLU A 1 186 ? -1.535 -6.776 -57.175 1.00 30.25 186 GLU A N 1
ATOM 1506 C CA . GLU A 1 186 ? -1.209 -6.679 -58.619 1.00 30.25 186 GLU A CA 1
ATOM 1507 C C . GLU A 1 186 ? 0.175 -6.072 -58.942 1.00 30.25 186 GLU A C 1
ATOM 1509 O O . GLU A 1 186 ? 0.585 -5.099 -58.326 1.00 30.25 186 GLU A O 1
ATOM 1514 N N . GLU A 1 187 ? 1.003 -6.534 -59.884 1.00 29.95 187 GLU A N 1
ATOM 1515 C CA . GLU A 1 187 ? 1.134 -7.710 -60.766 1.00 29.95 187 GLU A CA 1
ATOM 1516 C C . GLU A 1 187 ? 2.569 -7.634 -61.386 1.00 29.95 187 GLU A C 1
ATOM 1518 O O . GLU A 1 187 ? 3.291 -6.673 -61.129 1.00 29.95 187 GLU A O 1
ATOM 1523 N N . HIS A 1 188 ? 2.986 -8.662 -62.146 1.00 29.55 188 HIS A N 1
ATOM 1524 C CA . HIS A 1 188 ? 4.222 -8.860 -62.956 1.00 29.55 188 HIS A CA 1
ATOM 1525 C C . HIS A 1 188 ? 5.005 -7.612 -63.456 1.00 29.55 188 HIS A C 1
ATOM 1527 O O . HIS A 1 188 ? 4.416 -6.585 -63.754 1.00 29.55 188 HIS A O 1
ATOM 1533 N N . ASP A 1 189 ? 6.339 -7.595 -63.636 1.00 29.81 189 ASP A N 1
ATOM 1534 C CA . ASP A 1 189 ? 7.223 -8.495 -64.414 1.00 29.81 189 ASP A CA 1
ATOM 1535 C C . ASP A 1 189 ? 8.725 -8.103 -64.196 1.00 29.81 189 ASP A C 1
ATOM 1537 O O . ASP A 1 189 ? 8.996 -6.968 -63.788 1.00 29.81 189 ASP A O 1
ATOM 1541 N N . PRO A 1 190 ? 9.732 -8.957 -64.500 1.00 39.91 190 PRO A N 1
ATOM 1542 C CA . PRO A 1 190 ? 11.155 -8.680 -64.267 1.00 39.91 190 PRO A CA 1
ATOM 1543 C C . PRO A 1 190 ? 11.947 -8.404 -65.561 1.00 39.91 190 PRO A C 1
ATOM 1545 O O . PRO A 1 190 ? 12.156 -9.323 -66.346 1.00 39.91 190 PRO A O 1
ATOM 1548 N N . VAL A 1 191 ? 12.512 -7.202 -65.763 1.00 30.16 191 VAL A N 1
ATOM 1549 C CA . VAL A 1 191 ? 13.562 -6.992 -66.790 1.00 30.16 191 VAL A CA 1
ATOM 1550 C C . VAL A 1 191 ? 14.596 -5.919 -66.398 1.00 30.16 191 VAL A C 1
ATOM 1552 O O . VAL A 1 191 ? 14.297 -4.741 -66.260 1.00 30.16 191 VAL A O 1
ATOM 1555 N N . ALA A 1 192 ? 15.830 -6.403 -66.246 1.00 27.45 192 ALA A N 1
ATOM 1556 C CA . ALA A 1 192 ? 17.146 -5.876 -66.627 1.00 27.45 192 ALA A CA 1
ATOM 1557 C C . ALA A 1 192 ? 17.457 -4.355 -66.769 1.00 27.45 192 ALA A C 1
ATOM 1559 O O . ALA A 1 192 ? 16.910 -3.645 -67.602 1.00 27.45 192 ALA A O 1
ATOM 1560 N N . ASN A 1 193 ? 18.613 -4.027 -66.167 1.00 25.83 193 ASN A N 1
ATOM 1561 C CA . ASN A 1 193 ? 19.795 -3.362 -66.752 1.00 25.83 193 ASN A CA 1
ATOM 1562 C C . ASN A 1 193 ? 20.021 -1.828 -66.667 1.00 25.83 193 ASN A C 1
ATOM 1564 O O . ASN A 1 193 ? 19.327 -1.027 -67.277 1.00 25.83 193 ASN A O 1
ATOM 1568 N N . LEU A 1 194 ? 21.214 -1.533 -66.118 1.00 25.69 194 LEU A N 1
ATOM 1569 C CA . LEU A 1 194 ? 22.272 -0.625 -66.607 1.00 25.69 194 LEU A CA 1
ATOM 1570 C C . LEU A 1 194 ? 22.420 0.822 -66.066 1.00 25.69 194 LEU A C 1
ATOM 1572 O O . LEU A 1 194 ? 21.499 1.627 -66.075 1.00 25.69 194 LEU A O 1
ATOM 1576 N N . ASN A 1 195 ? 23.704 1.128 -65.795 1.00 27.50 195 ASN A N 1
ATOM 1577 C CA . ASN A 1 195 ? 24.428 2.417 -65.715 1.00 27.50 195 ASN A CA 1
ATOM 1578 C C . ASN A 1 195 ? 24.452 3.154 -64.358 1.00 27.50 195 ASN A C 1
ATOM 1580 O O . ASN A 1 195 ? 23.433 3.593 -63.851 1.00 27.50 195 ASN A O 1
ATOM 1584 N N . MET A 1 196 ? 25.577 3.179 -63.626 1.00 25.22 196 MET A N 1
ATOM 1585 C CA . MET A 1 196 ? 26.861 3.900 -63.824 1.00 25.22 196 MET A CA 1
ATOM 1586 C C . MET A 1 196 ? 26.856 5.404 -63.448 1.00 25.22 196 MET A C 1
ATOM 1588 O O . MET A 1 196 ? 26.459 6.243 -64.244 1.00 25.22 196 MET A O 1
ATOM 1592 N N . LEU A 1 197 ? 27.526 5.680 -62.308 1.00 25.66 197 LEU A N 1
ATOM 1593 C CA . LEU A 1 197 ? 28.551 6.729 -62.068 1.00 25.66 197 LEU A CA 1
ATOM 1594 C C . LEU A 1 197 ? 28.130 8.205 -61.764 1.00 25.66 197 LEU A C 1
ATOM 1596 O O . LEU A 1 197 ? 26.972 8.556 -61.945 1.00 25.66 197 LEU A O 1
ATOM 1600 N N . PRO A 1 198 ? 29.013 9.041 -61.140 1.00 36.22 198 PRO A N 1
ATOM 1601 C CA . PRO A 1 198 ? 28.768 9.576 -59.788 1.00 36.22 198 PRO A CA 1
ATOM 1602 C C . PRO A 1 198 ? 28.943 11.116 -59.628 1.00 36.22 198 PRO A C 1
ATOM 1604 O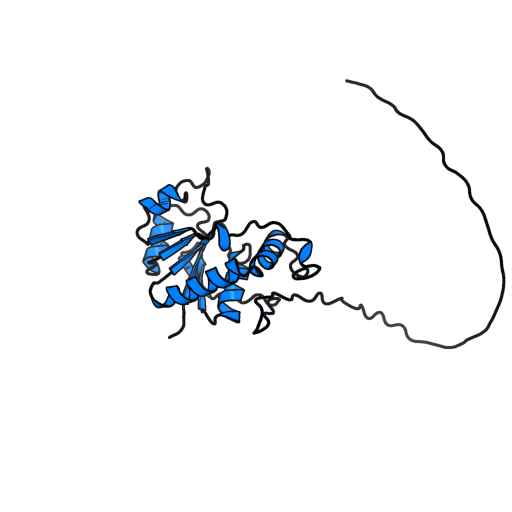 O . PRO A 1 198 ? 29.187 11.841 -60.585 1.00 36.22 198 PRO A O 1
ATOM 1607 N N . ALA A 1 199 ? 28.965 11.548 -58.355 1.00 25.47 199 ALA A N 1
ATOM 1608 C CA . ALA A 1 199 ? 29.593 12.754 -57.785 1.00 25.47 199 ALA A CA 1
ATOM 1609 C C . ALA A 1 199 ? 28.837 14.098 -57.846 1.00 25.47 199 ALA A C 1
ATOM 1611 O O . ALA A 1 199 ? 28.614 14.662 -58.910 1.00 25.47 199 ALA A O 1
ATOM 1612 N N . ARG A 1 200 ? 28.655 14.719 -56.667 1.00 28.19 200 ARG A 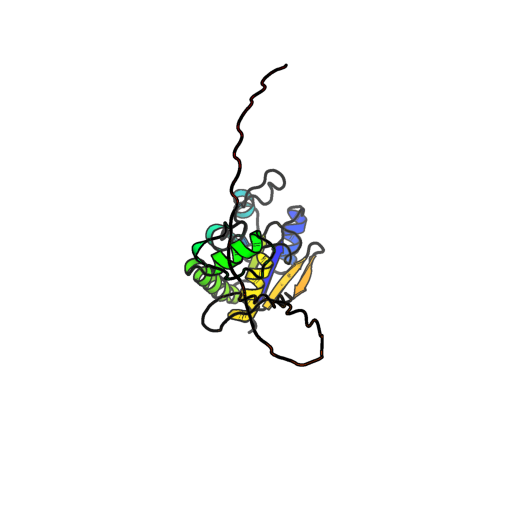N 1
ATOM 1613 C CA . ARG A 1 200 ? 29.367 15.961 -56.300 1.00 28.19 200 ARG A CA 1
ATOM 1614 C C . ARG A 1 200 ? 29.180 16.339 -54.825 1.00 28.19 200 ARG A C 1
ATOM 1616 O O . ARG A 1 200 ? 28.088 16.294 -54.275 1.00 28.19 200 ARG A O 1
ATOM 1623 N N . SER A 1 201 ? 30.313 16.689 -54.225 1.00 27.50 201 SER A N 1
ATOM 1624 C CA . SER A 1 201 ? 30.514 17.425 -52.976 1.00 27.50 201 SER A CA 1
ATOM 1625 C C . SER A 1 201 ? 30.095 18.899 -53.113 1.00 27.50 201 SER A C 1
ATOM 1627 O O . SER A 1 201 ? 29.724 19.294 -54.216 1.00 27.50 201 SER A O 1
ATOM 1629 N N . ILE A 1 202 ? 30.293 19.683 -52.024 1.00 29.48 202 ILE A N 1
ATOM 1630 C CA . ILE A 1 202 ? 30.275 21.170 -51.861 1.00 29.48 202 ILE A CA 1
ATOM 1631 C C . ILE A 1 202 ? 29.079 21.599 -50.976 1.00 29.48 202 ILE A C 1
ATOM 1633 O O . ILE A 1 202 ? 27.954 21.250 -51.287 1.00 29.48 202 ILE A O 1
ATOM 1637 N N . LEU A 1 203 ? 29.184 22.329 -49.855 1.00 30.52 203 LEU A N 1
ATOM 1638 C CA . LEU A 1 203 ? 30.263 23.064 -49.180 1.00 30.52 203 LEU A CA 1
ATOM 1639 C C . LEU A 1 203 ? 29.887 23.260 -47.695 1.00 30.52 203 LEU A C 1
ATOM 1641 O O . LEU A 1 203 ? 28.719 23.427 -47.355 1.00 30.52 203 LEU A O 1
ATOM 1645 N N . LYS A 1 204 ? 30.908 23.317 -46.833 1.00 32.22 204 LYS A N 1
ATOM 1646 C CA . LYS A 1 204 ? 30.858 23.964 -45.515 1.00 32.22 204 LYS A CA 1
ATOM 1647 C C . LYS A 1 204 ? 30.908 25.483 -45.701 1.00 32.22 204 LYS A C 1
ATOM 1649 O O . LYS A 1 204 ? 31.749 25.950 -46.466 1.00 32.22 204 LYS A O 1
ATOM 1654 N N . THR A 1 205 ? 30.172 26.229 -44.882 1.00 32.38 205 THR A N 1
ATOM 1655 C CA . THR A 1 205 ? 30.536 27.608 -44.521 1.00 32.38 205 THR A CA 1
ATOM 1656 C C . THR A 1 205 ? 30.124 27.923 -43.085 1.00 32.38 205 THR A C 1
ATOM 1658 O O . THR A 1 205 ? 29.154 27.400 -42.548 1.00 32.38 205 THR A O 1
ATOM 1661 N N . THR A 1 206 ? 30.975 28.725 -42.460 1.00 32.66 206 THR A N 1
ATOM 1662 C CA . THR A 1 206 ? 31.145 29.027 -41.035 1.00 32.66 206 THR A CA 1
ATOM 1663 C C . THR A 1 206 ? 30.696 30.450 -40.679 1.00 32.66 206 THR A C 1
ATOM 1665 O O . THR A 1 206 ? 30.785 31.306 -41.554 1.00 32.66 206 THR A O 1
ATOM 1668 N N . LYS A 1 207 ? 30.486 30.703 -39.367 1.00 32.19 207 LYS A N 1
ATOM 1669 C CA . LYS A 1 207 ? 30.467 32.012 -38.640 1.00 32.19 207 LYS A CA 1
ATOM 1670 C C . LYS A 1 207 ? 29.262 32.928 -38.942 1.00 32.19 207 LYS A C 1
ATOM 1672 O O . LYS A 1 207 ? 28.739 32.870 -40.038 1.00 32.19 207 LYS A O 1
ATOM 1677 N N . SER A 1 208 ? 28.745 33.772 -38.041 1.00 35.72 208 SER A N 1
ATOM 1678 C CA . SER A 1 208 ? 29.242 34.468 -36.830 1.00 35.72 208 SER A CA 1
ATOM 1679 C C . SER A 1 208 ? 28.136 34.510 -35.744 1.00 35.72 208 SER A C 1
ATOM 1681 O O . SER A 1 208 ? 26.966 34.358 -36.070 1.00 35.72 208 SER A O 1
ATOM 1683 N N . LEU A 1 209 ? 28.425 34.456 -34.436 1.00 38.03 209 LEU A N 1
ATOM 1684 C CA . LEU A 1 209 ? 28.676 35.591 -33.521 1.00 38.03 209 LEU A CA 1
ATOM 1685 C C . LEU A 1 209 ? 27.837 36.848 -33.812 1.00 38.03 209 LEU A C 1
ATOM 1687 O O . LEU A 1 209 ? 28.103 37.518 -34.803 1.00 38.03 209 LEU A O 1
ATOM 1691 N N . ASP A 1 210 ? 26.913 37.159 -32.896 1.00 38.72 210 ASP A N 1
ATOM 1692 C CA . ASP A 1 210 ? 26.666 38.520 -32.407 1.00 38.72 210 ASP A CA 1
ATOM 1693 C C . ASP A 1 210 ? 26.128 38.475 -30.964 1.00 38.72 210 ASP A C 1
ATOM 1695 O O . ASP A 1 210 ? 25.121 37.836 -30.655 1.00 38.72 210 ASP A O 1
ATOM 1699 N N . GLU A 1 211 ? 26.881 39.132 -30.082 1.00 40.91 211 GLU A N 1
ATOM 1700 C CA . GLU A 1 211 ? 26.545 39.505 -28.709 1.00 40.91 211 GLU A CA 1
ATOM 1701 C C . GLU A 1 211 ? 25.931 40.920 -28.683 1.00 40.91 211 GLU A C 1
ATOM 1703 O O . GLU A 1 211 ? 26.156 41.719 -29.592 1.00 40.91 211 GLU A O 1
ATOM 1708 N N . ASN A 1 212 ? 25.298 41.246 -27.546 1.00 40.53 212 ASN A N 1
ATOM 1709 C CA . ASN A 1 212 ? 24.757 42.539 -27.083 1.00 40.53 212 ASN A CA 1
ATOM 1710 C C . ASN A 1 212 ? 23.300 42.838 -27.493 1.00 40.53 212 ASN A C 1
ATOM 1712 O O . ASN A 1 212 ? 22.932 42.775 -28.655 1.00 40.53 212 ASN A O 1
ATOM 1716 N N . ARG A 1 213 ? 22.405 43.226 -26.573 1.00 41.22 213 ARG A N 1
ATOM 1717 C CA . ARG A 1 213 ? 22.592 44.269 -25.548 1.00 41.22 213 ARG A CA 1
ATOM 1718 C C . ARG A 1 213 ? 21.444 44.226 -24.521 1.00 41.22 213 ARG A C 1
ATOM 1720 O O . ARG A 1 213 ? 20.280 44.190 -24.919 1.00 41.22 213 ARG A O 1
ATOM 1727 N N . LEU A 1 214 ? 21.796 44.296 -23.240 1.00 39.22 214 LEU A N 1
ATOM 1728 C CA . LEU A 1 214 ? 21.083 45.036 -22.191 1.00 39.22 214 LEU A CA 1
ATOM 1729 C C . LEU A 1 214 ? 22.029 46.156 -21.747 1.00 39.22 214 LEU A C 1
ATOM 1731 O O . LEU A 1 214 ? 23.255 45.891 -21.749 1.00 39.22 214 LEU A O 1
#

Sequence (214 aa):
MVKLIYTIGHSSHDFETFSSLLKRYDIELIIDIRRSPRSTRYPHFNIDRLERTCLPRYSFQGDILGGRRRR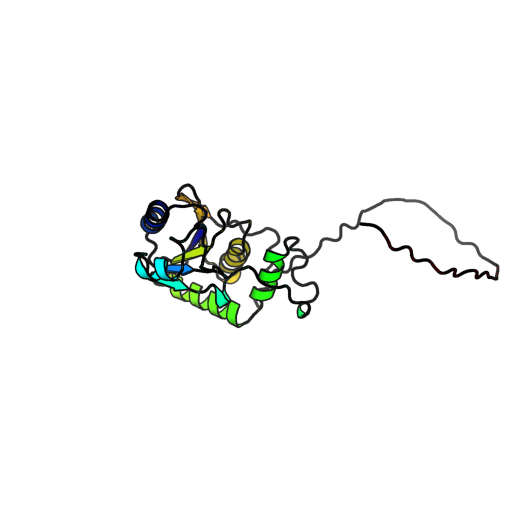RKSLGDLNDGLIDSDLHAYADHMQRKEFQQAVNDLVSQCSSSTMVLMCSENNPEECHRLLLADCLCLVHHVQVLHILFNGETREHQINSLAKFNEHNVKPEIETKVMSSNLTNSEEHDPVANLNMLPARSILKTTKSLDENRL

Secondary structure (DSSP, 8-state):
---EEEEEE-TT--HHHHHHHHHHTT--EEEE--SS---SS-GGGSHHHHHHH-SSEEEE-HHHH-S-PPP-GGGTTTTTT--SHHHHHHHHHHTSHHHHHHHHHHHHHTTTS-EEEEES-S-GGGSTHHHHHHHHHHHH--EEEEE-TTS-EEEPPPPTT---BTTB----------------------------------------------

Solvent-accessible surface area (backbone atoms only — not comparable to full-atom values): 13111 Å² total; per-residue (Å²): 132,86,42,51,40,36,32,37,33,54,51,86,58,54,68,66,62,49,51,48,49,39,57,77,68,58,40,46,32,40,35,34,29,35,57,67,49,69,43,89,91,49,53,75,64,14,52,79,44,38,68,70,70,47,87,36,47,69,44,86,38,15,89,66,69,23,41,86,42,72,71,62,83,88,58,66,75,67,33,60,55,44,80,52,64,50,56,28,11,34,56,62,51,48,63,36,68,69,32,50,48,54,51,52,52,49,69,60,47,37,79,79,43,46,35,30,44,32,40,60,56,62,57,50,86,82,42,57,56,37,62,53,46,37,46,37,38,73,76,65,63,26,48,42,35,34,44,41,95,89,64,50,75,44,72,67,75,69,55,91,61,66,35,69,51,101,89,44,79,42,56,58,31,75,74,78,75,78,76,75,85,74,85,80,82,90,79,91,86,91,81,87,86,86,86,86,88,86,88,83,87,89,80,89,88,78,89,78,92,87,84,88,84,133

Foldseek 3Di:
DAQAEEAEACAPDDPVLVLVLCVVQQAQEEEEQALQQDDPNHRCSRPVNCCPPRNHHYDYPVVQRHWPAQADPVVPCFQVLPPDRRLSRNLVSCQDPSNVVVLVVVLVCSVPGHYYYYHHDQDCVPGSVLLSQLCCCPQVVHWYWYQHPVSDTDTRDHDPQADQDNVGSGSGRDDPPPPPPDDDDDDDDDDDDDDDDDDDDDDDDDDDDDDDDD

InterPro domains:
  IPR007438 Protein of unknown function DUF488 [PF04343] (16-136)

Mean predicted aligned error: 12.6 Å

Nearest PDB structures (foldseek):
  5t5d-assembly1_A  TM=4.012E-01  e=4.854E-02  Streptococcus pneumoniae TIGR4
  1ble-assembly1_A  TM=3.750E-01  e=2.213E+00  Bacillus subtilis
  1o2d-assembly1_A  TM=2.881E-01  e=8.941E-01  Thermotoga maritima
  3lfj-assembly2_B  TM=3.506E-01  e=4.511E+00  Caldanaerobacter subterraneus subsp. tengcongensis MB4
  9iz4-assembly3_K  TM=2.849E-01  e=2.688E+00  Bacillus spizizenii ATCC 6633 = JCM 2499